Protein AF-A0A7W5TRI1-F1 (afdb_monomer_lite)

Secondary structure (DSSP, 8-state):
---SHHHHHHHHHHTGGGS-HHHHHHHHHHHSPPP----------------------------PPPHHHHHHHHHHTHHHHHHH-TTS-TTSHHHHHHHHHTGGGS-HHHHHHHHTTTS--------------------S----HHHHHHHHHHHHHHHHHHH-TTSPSSTTHHHHHHHHTTTTS-HHHHHHHHH--

Foldseek 3Di:
DDPDDVVVLVVCVVCLVVDDPVSNVVSVVVVVDDDDDDDDDDDDDDDDDDDDDDDDPPPPPPLDPPLVLQVQLCVQQVVVCVVQPVPDDRSDPSSLVSCVVCLVVTDPSNVVSSVVSVDDDPDDDDDDDDDDDDDDPPPPPPQDPVNLVVQLCVQCVVVCVVFPVVFDDDPCRSLVRCVVCLVPGDPSNNCCSPVPD

Structure (mmCIF, N/CA/C/O backbone):
data_AF-A0A7W5TRI1-F1
#
_entry.id   AF-A0A7W5TRI1-F1
#
loop_
_atom_site.group_PDB
_atom_site.id
_atom_site.type_symbol
_atom_site.label_atom_id
_atom_site.label_alt_id
_atom_site.label_comp_id
_atom_site.label_asym_id
_atom_site.label_entity_id
_atom_site.label_seq_id
_atom_site.pdbx_PDB_ins_code
_atom_site.Cartn_x
_atom_site.Cartn_y
_atom_site.Cartn_z
_atom_site.occupancy
_atom_site.B_iso_or_equiv
_atom_site.auth_seq_id
_atom_site.auth_comp_id
_atom_site.auth_asym_id
_atom_site.auth_atom_id
_atom_site.pdbx_PDB_model_num
ATOM 1 N N . MET A 1 1 ? -33.933 28.701 -22.283 1.00 46.69 1 MET A N 1
ATOM 2 C CA . MET A 1 1 ? -34.781 27.606 -21.768 1.00 46.69 1 MET A CA 1
ATOM 3 C C . MET A 1 1 ? -33.839 26.541 -21.229 1.00 46.69 1 MET A C 1
ATOM 5 O O . MET A 1 1 ? -33.187 25.907 -22.042 1.00 46.69 1 MET A O 1
ATOM 9 N N . GLN A 1 2 ? -33.653 26.439 -19.909 1.00 45.91 2 GLN A N 1
ATOM 10 C CA . GLN A 1 2 ? -32.720 25.486 -19.286 1.00 45.91 2 GLN A CA 1
ATOM 11 C C . GLN A 1 2 ? -33.530 24.278 -18.768 1.00 45.91 2 GLN A C 1
ATOM 13 O O . GLN A 1 2 ? -34.185 24.400 -17.730 1.00 45.91 2 GLN A O 1
ATOM 18 N N . PRO A 1 3 ? -33.561 23.139 -19.482 1.00 54.81 3 PRO A N 1
ATOM 19 C CA . PRO A 1 3 ? -34.345 21.975 -19.093 1.00 54.81 3 PRO A CA 1
ATOM 20 C C . PRO A 1 3 ? -33.479 21.071 -18.213 1.00 54.81 3 PRO A C 1
ATOM 22 O O . PRO A 1 3 ? -32.640 20.326 -18.705 1.00 54.81 3 PRO A O 1
ATOM 25 N N . GLY A 1 4 ? -33.635 21.165 -16.896 1.00 59.28 4 GLY A N 1
ATOM 26 C CA . GLY A 1 4 ? -32.918 20.247 -16.003 1.00 59.28 4 GLY A CA 1
ATOM 27 C C . GLY A 1 4 ? -33.360 20.289 -14.548 1.00 59.28 4 GLY A C 1
ATOM 28 O O . GLY A 1 4 ? -33.393 19.256 -13.893 1.00 59.28 4 GLY A O 1
ATOM 29 N N . GLY A 1 5 ? -33.767 21.457 -14.043 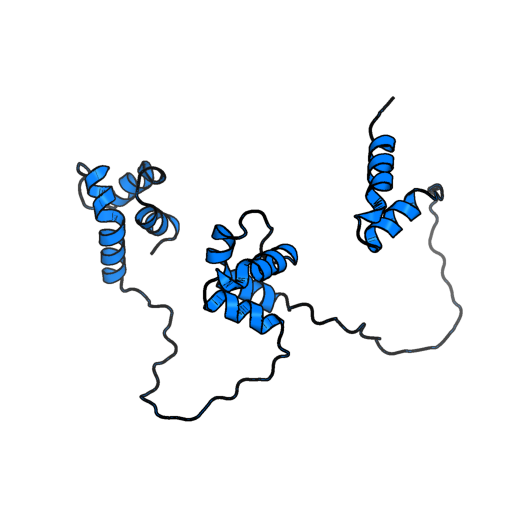1.00 70.06 5 GLY A N 1
ATOM 30 C CA . GLY A 1 5 ? -34.155 21.582 -12.633 1.00 70.06 5 GLY A CA 1
ATOM 31 C C . GLY A 1 5 ? -35.501 20.936 -12.291 1.00 70.06 5 GLY A C 1
ATOM 32 O O . GLY A 1 5 ? -35.636 20.318 -11.240 1.00 70.06 5 GLY A O 1
ATOM 33 N N . ILE A 1 6 ? -36.494 21.064 -13.177 1.00 73.12 6 ILE A N 1
ATOM 34 C CA . ILE A 1 6 ? -37.871 20.609 -12.912 1.00 73.12 6 ILE A CA 1
ATOM 35 C C . ILE A 1 6 ? -37.990 19.090 -13.115 1.00 73.12 6 ILE A C 1
ATOM 37 O O . ILE A 1 6 ? -38.566 18.410 -12.275 1.00 73.12 6 ILE A O 1
ATOM 41 N N . GLU A 1 7 ? -37.355 18.548 -14.159 1.00 77.38 7 GLU A N 1
ATOM 42 C CA . GLU A 1 7 ? -37.330 17.104 -14.452 1.00 77.38 7 GLU A CA 1
ATOM 43 C C . GLU A 1 7 ? -36.643 16.297 -13.342 1.00 77.38 7 GLU A C 1
ATOM 45 O O . GLU A 1 7 ? -37.132 15.245 -12.932 1.00 77.38 7 GLU A O 1
ATOM 50 N N . ALA A 1 8 ? -35.535 16.813 -12.795 1.00 76.06 8 ALA A N 1
ATOM 51 C CA . ALA A 1 8 ? -34.857 16.177 -11.670 1.00 76.06 8 ALA A CA 1
ATOM 52 C C . ALA A 1 8 ? -35.763 16.136 -10.430 1.00 76.06 8 ALA A C 1
ATOM 54 O O . ALA A 1 8 ? -35.874 15.096 -9.782 1.00 76.06 8 ALA A O 1
ATOM 55 N N . LEU A 1 9 ? -36.466 17.236 -10.137 1.00 79.75 9 LEU A N 1
ATOM 56 C CA . LEU A 1 9 ? -37.413 17.293 -9.025 1.00 79.75 9 LEU A CA 1
ATOM 57 C C . LEU A 1 9 ? -38.575 16.303 -9.222 1.00 79.75 9 LEU A C 1
ATOM 59 O O . LEU A 1 9 ? -38.934 15.591 -8.287 1.00 79.75 9 LEU A O 1
ATOM 63 N N . GLN A 1 10 ? -39.113 16.214 -10.442 1.00 80.00 10 GLN A N 1
ATOM 64 C CA . GLN A 1 10 ? -40.191 15.289 -10.798 1.00 80.00 10 GLN A CA 1
ATOM 65 C C . GLN A 1 10 ? -39.748 13.823 -10.662 1.00 80.00 10 GLN A C 1
ATOM 67 O O . GLN A 1 10 ? -40.515 12.980 -10.199 1.00 80.00 10 GLN A O 1
ATOM 72 N N . CYS A 1 11 ? -38.507 13.500 -11.033 1.00 83.25 11 CYS A N 1
ATOM 73 C CA . CYS A 1 11 ? -37.920 12.173 -10.842 1.00 83.25 11 CYS A CA 1
ATOM 74 C C . CYS A 1 11 ? -37.780 11.832 -9.346 1.00 83.25 11 CYS A C 1
ATOM 76 O O . CYS A 1 11 ? -38.232 10.783 -8.892 1.00 83.25 11 CYS A O 1
ATOM 78 N N . LEU A 1 12 ? -37.251 12.761 -8.544 1.00 83.69 12 LEU A N 1
ATOM 79 C CA . LEU A 1 12 ? -37.134 12.602 -7.089 1.00 83.69 12 LEU A CA 1
ATOM 80 C C . LEU A 1 12 ? -38.497 12.418 -6.398 1.00 83.69 12 LEU A C 1
ATOM 82 O O . LEU A 1 12 ? -38.601 11.622 -5.466 1.00 83.69 12 LEU A O 1
ATOM 86 N N . GLN A 1 13 ? -39.544 13.103 -6.867 1.00 82.81 13 GLN A N 1
ATOM 87 C CA . GLN A 1 13 ? -40.913 12.925 -6.371 1.00 82.81 13 GLN A CA 1
ATOM 88 C C . GLN A 1 13 ? -41.504 11.556 -6.745 1.00 82.81 13 GLN A C 1
ATOM 90 O O . GLN A 1 13 ? -42.153 10.932 -5.908 1.00 82.81 13 GLN A O 1
ATOM 95 N N . GLN A 1 14 ? -41.248 11.048 -7.955 1.00 85.44 14 GLN A N 1
ATOM 96 C CA . GLN A 1 14 ? -41.719 9.721 -8.387 1.00 85.44 14 GLN A CA 1
ATOM 97 C C . GLN A 1 14 ? -41.089 8.572 -7.585 1.00 85.44 14 GLN A C 1
ATOM 99 O O . GLN A 1 14 ? -41.709 7.527 -7.404 1.00 85.44 14 GLN A O 1
ATOM 104 N N . HIS A 1 15 ? -39.886 8.785 -7.048 1.00 86.94 15 HIS A N 1
ATOM 105 C CA . HIS A 1 15 ? -39.161 7.808 -6.234 1.00 86.94 15 HIS A CA 1
ATOM 106 C C . HIS A 1 15 ? -39.192 8.120 -4.728 1.00 86.94 15 HIS A C 1
ATOM 108 O O . HIS A 1 15 ? -38.451 7.514 -3.952 1.00 86.94 15 HIS A O 1
ATOM 114 N N . ALA A 1 16 ? -40.063 9.027 -4.274 1.00 77.44 16 ALA A N 1
ATOM 115 C CA . ALA A 1 16 ? -40.056 9.521 -2.897 1.00 77.44 16 ALA A CA 1
ATOM 116 C C . ALA A 1 16 ? -40.310 8.424 -1.841 1.00 77.44 16 ALA A C 1
ATOM 118 O O . ALA A 1 16 ? -39.782 8.503 -0.733 1.00 77.44 16 ALA A O 1
ATOM 119 N N . SER A 1 17 ? -41.039 7.363 -2.195 1.00 76.62 17 SER A N 1
ATOM 120 C CA . SER A 1 17 ? -41.289 6.186 -1.347 1.00 76.62 17 SER A CA 1
ATOM 121 C C . SER A 1 17 ? -40.058 5.300 -1.114 1.00 76.62 17 SER A C 1
ATOM 123 O O . SER A 1 17 ? -40.055 4.494 -0.188 1.00 76.62 17 SER A O 1
ATOM 125 N N . THR A 1 18 ? -39.004 5.459 -1.921 1.00 86.62 18 THR A N 1
ATOM 126 C CA . THR A 1 18 ? -37.707 4.779 -1.738 1.00 86.62 18 THR A CA 1
ATOM 127 C C . THR A 1 18 ? -36.687 5.625 -0.970 1.00 86.62 18 THR A C 1
ATOM 129 O O . THR A 1 18 ? -35.606 5.142 -0.635 1.00 86.62 18 THR A O 1
ATOM 132 N N . LEU A 1 19 ? -37.018 6.885 -0.664 1.00 85.12 19 LEU A N 1
ATOM 133 C CA . LEU A 1 19 ? -36.155 7.791 0.088 1.00 85.12 19 LEU A CA 1
ATOM 134 C C . LEU A 1 19 ? -36.366 7.639 1.598 1.00 85.12 19 LEU A C 1
ATOM 136 O O . LEU A 1 19 ? -37.426 7.242 2.077 1.00 85.12 19 LEU A O 1
ATOM 140 N N . SER A 1 20 ? -35.351 8.022 2.374 1.00 87.75 20 SER A N 1
ATOM 141 C CA . SER A 1 20 ? -35.489 8.116 3.828 1.00 87.75 20 SER A CA 1
ATOM 142 C C . SER A 1 20 ? -36.533 9.171 4.216 1.00 87.75 20 SER A C 1
ATOM 144 O O . SER A 1 20 ? -36.717 10.168 3.514 1.00 87.75 20 SER A O 1
ATOM 146 N N . ALA A 1 21 ? -37.174 9.006 5.377 1.00 82.06 21 ALA A N 1
ATOM 147 C CA . ALA A 1 21 ? -38.189 9.945 5.868 1.00 82.06 21 ALA A CA 1
ATOM 148 C C . ALA A 1 21 ? -37.677 11.400 5.946 1.00 82.06 21 ALA A C 1
ATOM 150 O O . ALA A 1 21 ? -38.416 12.343 5.659 1.00 82.06 21 ALA A O 1
ATOM 151 N N . ALA A 1 22 ? -36.393 11.585 6.270 1.00 82.44 22 ALA A N 1
ATOM 152 C CA . ALA A 1 22 ? -35.743 12.893 6.277 1.00 82.44 22 ALA A CA 1
ATOM 153 C C . ALA A 1 22 ? -35.617 13.494 4.863 1.00 82.44 22 ALA A C 1
ATOM 155 O O . ALA A 1 22 ? -35.926 14.669 4.668 1.00 82.44 22 ALA A O 1
ATOM 156 N N . CYS A 1 23 ? -35.233 12.690 3.864 1.00 80.94 23 CYS A N 1
ATOM 157 C CA . CYS A 1 23 ? -35.164 13.129 2.467 1.00 80.94 23 CYS A CA 1
ATOM 158 C C . CYS A 1 23 ? -36.551 13.418 1.884 1.00 80.94 23 CYS A C 1
ATOM 160 O O . CYS A 1 23 ? -36.737 14.454 1.250 1.00 80.94 23 CYS A O 1
ATOM 162 N N . HIS A 1 24 ? -37.544 12.569 2.155 1.00 83.81 24 HIS A N 1
ATOM 163 C CA . HIS A 1 24 ? -38.923 12.804 1.727 1.00 83.81 24 HIS A CA 1
ATOM 164 C C . HIS A 1 24 ? -39.465 14.135 2.273 1.00 83.81 24 HIS A C 1
ATOM 166 O O . HIS A 1 24 ? -40.083 14.920 1.548 1.00 83.81 24 HIS A O 1
ATOM 172 N N . LYS A 1 25 ? -39.200 14.428 3.554 1.00 84.38 25 LYS A N 1
ATOM 173 C CA . LYS A 1 25 ? -39.626 15.673 4.207 1.00 84.38 25 LYS A CA 1
ATOM 174 C C . LYS A 1 25 ? -38.936 16.903 3.612 1.00 84.38 25 LYS A C 1
ATOM 176 O O . LYS A 1 25 ? -39.599 17.915 3.399 1.00 84.38 25 LYS A O 1
ATOM 181 N N . ALA A 1 26 ? -37.648 16.800 3.279 1.00 81.44 26 ALA A N 1
ATOM 182 C CA . ALA A 1 26 ? -36.921 17.860 2.588 1.00 81.44 26 ALA A CA 1
ATOM 183 C C . ALA A 1 26 ? -37.493 18.124 1.183 1.00 81.44 26 ALA A C 1
ATOM 185 O O . ALA A 1 26 ? -37.804 19.270 0.881 1.00 81.44 26 ALA A O 1
ATOM 186 N N . VAL A 1 27 ? -37.726 17.084 0.366 1.00 82.00 27 VAL A N 1
ATOM 187 C CA . VAL A 1 27 ? -38.298 17.196 -0.998 1.00 82.00 27 VAL A CA 1
ATOM 188 C C . VAL A 1 27 ? -39.730 17.756 -0.993 1.00 82.00 27 VAL A C 1
ATOM 190 O O . VAL A 1 27 ? -40.107 18.556 -1.857 1.00 82.00 27 VAL A O 1
ATOM 193 N N . SER A 1 28 ? -40.520 17.404 0.021 1.00 78.69 28 SER A N 1
ATOM 194 C CA . SER A 1 28 ? -41.872 17.947 0.200 1.00 78.69 28 SER A CA 1
ATOM 195 C C . SER A 1 28 ? -41.846 19.441 0.553 1.00 78.69 28 SER A C 1
ATOM 197 O O . SER A 1 28 ? -42.627 20.213 -0.001 1.00 78.69 28 SER A O 1
ATOM 199 N N . ALA A 1 29 ? -40.901 19.876 1.396 1.00 77.12 29 ALA A N 1
ATOM 200 C CA . ALA A 1 29 ? -40.768 21.274 1.813 1.00 77.12 29 ALA A CA 1
ATOM 201 C C . ALA A 1 29 ? -40.350 22.222 0.671 1.00 77.12 29 ALA A C 1
ATOM 203 O O . ALA A 1 29 ? -40.768 23.377 0.647 1.00 77.12 29 ALA A O 1
ATOM 204 N N . ILE A 1 30 ? -39.567 21.740 -0.303 1.00 73.12 30 ILE A N 1
ATOM 205 C CA . ILE A 1 30 ? -39.197 22.515 -1.508 1.00 73.12 30 ILE A CA 1
ATOM 206 C C . ILE A 1 30 ? -40.356 22.648 -2.507 1.00 73.12 30 ILE A C 1
ATOM 208 O O . ILE A 1 30 ? -40.388 23.605 -3.280 1.00 73.12 30 ILE A O 1
ATOM 212 N N . SER A 1 31 ? -41.308 21.709 -2.489 1.00 69.06 31 SER A N 1
ATOM 213 C CA . SER A 1 31 ? -42.493 21.731 -3.361 1.00 69.06 31 SER A CA 1
ATOM 214 C C . SER A 1 31 ? -43.541 22.735 -2.859 1.00 69.06 31 SER A C 1
ATOM 216 O O . SER A 1 31 ? -44.191 23.415 -3.652 1.00 69.06 31 SER A O 1
ATOM 218 N N . THR A 1 32 ? -43.650 22.909 -1.539 1.00 60.41 32 THR A N 1
ATOM 219 C CA . THR A 1 32 ? -44.460 23.954 -0.895 1.00 60.41 32 THR A CA 1
ATOM 220 C C . THR A 1 32 ? -43.642 25.232 -0.734 1.00 60.41 32 THR A C 1
ATOM 222 O O . THR A 1 32 ? -43.179 25.560 0.350 1.00 60.41 32 THR A O 1
ATOM 225 N N . LYS A 1 33 ? -43.402 25.945 -1.829 1.00 50.44 33 LYS A N 1
ATOM 226 C CA . LYS A 1 33 ? -42.580 27.160 -1.866 1.00 50.44 33 LYS A CA 1
ATOM 227 C C . LYS A 1 33 ? -43.074 28.275 -0.919 1.00 50.44 33 LYS A C 1
ATOM 229 O O . LYS A 1 33 ? -44.119 28.853 -1.212 1.00 50.44 33 LYS A O 1
ATOM 234 N N . PRO A 1 34 ? -42.278 28.756 0.059 1.00 49.44 34 PRO A N 1
ATOM 235 C CA . PRO A 1 34 ? -42.205 30.177 0.332 1.00 49.44 34 PRO A CA 1
ATOM 236 C C . PRO A 1 34 ? -41.107 30.770 -0.559 1.00 49.44 34 PRO A C 1
ATOM 238 O O . PRO A 1 34 ? -39.955 30.338 -0.591 1.00 49.44 34 PRO A O 1
ATOM 241 N N . LYS A 1 35 ? -41.500 31.752 -1.358 1.00 34.53 35 LYS A N 1
ATOM 242 C CA . LYS A 1 35 ? -40.616 32.613 -2.138 1.00 34.53 35 LYS A CA 1
ATOM 243 C C . LYS A 1 35 ? -39.580 33.248 -1.194 1.00 34.53 35 LYS A C 1
ATOM 245 O O . LYS A 1 35 ? -39.968 33.990 -0.299 1.00 34.53 35 LYS A O 1
ATOM 250 N N . SER A 1 36 ? -38.284 32.993 -1.400 1.00 41.47 36 SER A N 1
ATOM 251 C CA . SER A 1 36 ? -37.227 33.836 -0.827 1.00 41.47 36 SER A CA 1
ATOM 252 C C . SER A 1 36 ? -37.431 35.268 -1.313 1.00 41.47 36 SER A C 1
ATOM 254 O O . SER A 1 36 ? -37.197 35.563 -2.485 1.00 41.47 36 SER A O 1
ATOM 256 N N . THR A 1 37 ? -37.864 36.145 -0.415 1.00 34.94 37 THR A N 1
ATOM 257 C CA . THR A 1 37 ? -37.630 37.580 -0.544 1.00 34.94 37 THR A CA 1
ATOM 258 C C . THR A 1 37 ? -36.336 37.881 0.196 1.00 34.94 37 THR A C 1
ATOM 260 O O . THR A 1 37 ? -36.213 37.625 1.390 1.00 34.94 37 THR A O 1
ATOM 263 N N . SER A 1 38 ? -35.361 38.377 -0.559 1.00 47.97 38 SER A N 1
ATOM 264 C CA . SER A 1 38 ? -34.201 39.096 -0.049 1.00 47.97 38 SER A CA 1
ATOM 265 C C . SER A 1 38 ? -34.688 40.397 0.592 1.00 47.97 38 SER A C 1
ATOM 267 O O . SER A 1 38 ? -35.340 41.193 -0.082 1.00 47.97 38 SER A O 1
ATOM 269 N N . ALA A 1 39 ? -34.410 40.577 1.882 1.00 33.38 39 ALA A N 1
ATOM 270 C CA . ALA A 1 39 ? -34.413 41.870 2.558 1.00 33.38 39 ALA A CA 1
ATOM 271 C C . ALA A 1 39 ? -33.561 41.768 3.835 1.00 33.38 39 ALA A C 1
ATOM 273 O O . ALA A 1 39 ? -33.923 41.079 4.785 1.00 33.38 39 ALA A O 1
ATOM 274 N N . GLU A 1 40 ? -32.415 42.444 3.828 1.00 44.12 40 GLU A N 1
ATOM 275 C CA . GLU A 1 40 ? -31.751 42.963 5.030 1.00 44.12 40 GLU A CA 1
ATOM 276 C C . GLU A 1 40 ? -32.694 43.982 5.713 1.00 44.12 40 GLU A C 1
ATOM 278 O O . GLU A 1 40 ? -33.407 44.695 4.998 1.00 44.12 40 GLU A O 1
ATOM 283 N N . PRO A 1 41 ? -32.794 44.016 7.062 1.00 44.12 41 PRO A N 1
ATOM 284 C CA . PRO A 1 41 ? -32.025 45.011 7.820 1.00 44.12 41 PRO A CA 1
ATOM 285 C C . PRO A 1 41 ? -31.538 44.578 9.222 1.00 44.12 41 PRO A C 1
ATOM 287 O O . PRO A 1 41 ? -32.176 43.815 9.938 1.00 44.12 41 PRO A O 1
ATOM 290 N N . ALA A 1 42 ? -30.382 45.145 9.576 1.00 31.78 42 ALA A N 1
ATOM 291 C CA . ALA A 1 42 ? -30.023 45.836 10.819 1.00 31.78 42 ALA A CA 1
ATOM 292 C C . ALA A 1 42 ? -30.491 45.323 12.201 1.00 31.78 42 ALA A C 1
ATOM 294 O O . ALA A 1 42 ? -31.657 45.089 12.497 1.00 31.78 42 ALA A O 1
ATOM 295 N N . GLN A 1 43 ? -29.503 45.334 13.096 1.00 49.88 43 GLN A N 1
ATOM 296 C CA . GLN A 1 43 ? -29.573 45.212 14.548 1.00 49.88 43 GLN A CA 1
ATOM 297 C C . GLN A 1 43 ? -30.686 46.062 15.181 1.00 49.88 43 GLN A C 1
ATOM 299 O O . GLN A 1 43 ? -30.757 47.274 14.973 1.00 49.88 43 GLN A O 1
ATOM 304 N N . THR A 1 44 ? -31.469 45.454 16.072 1.00 29.27 44 THR A N 1
ATOM 305 C CA . THR A 1 44 ? -32.051 46.139 17.236 1.00 29.27 44 THR A CA 1
ATOM 306 C C . THR A 1 44 ? -32.357 45.104 18.324 1.00 29.27 44 THR A C 1
ATOM 308 O O . THR A 1 44 ? -33.209 44.238 18.162 1.00 29.27 44 THR A O 1
ATOM 311 N N . ALA A 1 45 ? -31.630 45.176 19.437 1.00 39.12 45 ALA A N 1
ATOM 312 C CA . ALA A 1 45 ? -32.122 44.755 20.753 1.00 39.12 45 ALA A CA 1
ATOM 313 C C . ALA A 1 45 ? -32.931 45.946 21.337 1.00 39.12 45 ALA A C 1
ATOM 315 O O . ALA A 1 45 ? -32.636 47.068 20.914 1.00 39.12 45 ALA A O 1
ATOM 316 N N . PRO A 1 46 ? -33.880 45.795 22.296 1.00 51.44 46 PRO A N 1
ATOM 317 C CA . PRO A 1 46 ? -33.742 44.899 23.449 1.00 51.44 46 PRO A CA 1
ATOM 318 C C . PRO A 1 46 ? -35.016 44.221 24.019 1.00 51.44 46 PRO A C 1
ATOM 320 O O . PRO A 1 46 ? -36.148 44.606 23.764 1.00 51.44 46 PRO A O 1
ATOM 323 N N . ALA A 1 47 ? -34.731 43.228 24.872 1.00 39.38 47 ALA A N 1
ATOM 324 C CA . ALA A 1 47 ? -35.413 42.807 26.104 1.00 39.38 47 ALA A CA 1
ATOM 325 C C . ALA A 1 47 ? -36.923 42.482 26.111 1.00 39.38 47 ALA A C 1
ATOM 327 O O . ALA A 1 47 ? -37.778 43.352 26.012 1.00 39.38 47 ALA A O 1
ATOM 328 N N . THR A 1 48 ? -37.238 41.241 26.501 1.00 35.44 48 THR A N 1
ATOM 329 C CA . THR A 1 48 ? -38.107 40.972 27.665 1.00 35.44 48 THR A CA 1
ATOM 330 C C . THR A 1 48 ? -37.856 39.562 28.215 1.00 35.44 48 THR A C 1
ATOM 332 O O . THR A 1 48 ? -38.037 38.552 27.548 1.00 35.44 48 THR A O 1
ATOM 335 N N . THR A 1 49 ? -37.333 39.564 29.438 1.00 38.09 49 THR A N 1
ATOM 336 C CA . THR A 1 49 ? -37.574 38.682 30.587 1.00 38.09 49 THR A CA 1
ATOM 337 C C . THR A 1 49 ? -38.320 37.359 30.368 1.00 38.09 49 THR A C 1
ATOM 339 O O . THR A 1 49 ? -39.483 37.340 29.980 1.00 38.09 49 THR A O 1
ATOM 342 N N . GLY A 1 50 ? -37.699 36.260 30.803 1.00 35.78 50 GLY A N 1
ATOM 343 C CA . GLY A 1 50 ? -38.376 34.978 30.994 1.00 35.78 50 GLY A CA 1
ATOM 344 C C . GLY A 1 50 ? -37.418 33.883 31.442 1.00 35.78 50 GLY A C 1
ATOM 345 O O . GLY A 1 50 ? -36.849 33.176 30.619 1.00 35.78 50 GLY A O 1
ATOM 346 N N . ALA A 1 51 ? -37.215 33.775 32.753 1.00 42.41 51 ALA A N 1
ATOM 347 C CA . ALA A 1 51 ? -36.473 32.693 33.376 1.00 42.41 51 ALA A CA 1
ATOM 348 C C . ALA A 1 51 ? -37.113 31.331 33.066 1.00 42.41 51 ALA A C 1
ATOM 350 O O . ALA A 1 51 ? -38.269 31.100 33.408 1.00 42.41 51 ALA A O 1
ATOM 351 N N . ALA A 1 52 ? -36.328 30.423 32.494 1.00 40.44 52 ALA A N 1
ATOM 352 C CA . ALA A 1 52 ? -36.413 28.992 32.754 1.00 40.44 52 ALA A CA 1
ATOM 353 C C . ALA A 1 52 ? -35.109 28.345 32.284 1.00 40.44 52 ALA A C 1
ATOM 355 O O . ALA A 1 52 ? -34.900 28.101 31.098 1.00 40.44 52 ALA A O 1
ATOM 356 N N . THR A 1 53 ? -34.227 28.067 33.238 1.00 47.38 53 THR A N 1
ATOM 357 C CA . THR A 1 53 ? -33.250 26.990 33.101 1.00 47.38 53 THR A CA 1
ATOM 358 C C . THR A 1 53 ? -34.026 25.677 32.983 1.00 47.38 53 THR A C 1
ATOM 360 O O . THR A 1 53 ? -34.821 25.353 33.865 1.00 47.38 53 THR A O 1
ATOM 363 N N . PRO A 1 54 ? -33.784 24.913 31.915 1.00 44.53 54 PRO A N 1
ATOM 364 C CA . PRO A 1 54 ? -33.228 23.575 32.070 1.00 44.53 54 PRO A CA 1
ATOM 365 C C . PRO A 1 54 ? -31.822 23.608 31.455 1.00 44.53 54 PRO A C 1
ATOM 367 O O . PRO A 1 54 ? -31.624 24.070 30.337 1.00 44.53 54 PRO A O 1
ATOM 370 N N . ALA A 1 55 ? -30.771 23.343 32.233 1.00 39.16 55 ALA A N 1
ATOM 371 C CA . ALA A 1 55 ? -30.124 22.031 32.276 1.00 39.16 55 ALA A CA 1
ATOM 372 C C . ALA A 1 55 ? -29.965 21.434 30.862 1.00 39.16 55 ALA A C 1
ATOM 374 O O . ALA A 1 55 ? -30.979 21.220 30.197 1.00 39.16 55 ALA A O 1
ATOM 375 N N . PRO A 1 56 ? -28.734 21.157 30.385 1.00 40.91 56 PRO A N 1
ATOM 376 C CA . PRO A 1 56 ? -28.545 20.569 29.069 1.00 40.91 56 PRO A CA 1
ATOM 377 C C . PRO A 1 56 ? -29.319 19.253 29.025 1.00 40.91 56 PRO A C 1
ATOM 379 O O . PRO A 1 56 ? -28.948 18.274 29.670 1.00 40.91 56 PRO A O 1
ATOM 382 N N . ALA A 1 57 ? -30.415 19.238 28.271 1.00 34.66 57 ALA A N 1
ATOM 383 C CA . ALA A 1 57 ? -30.966 18.006 27.764 1.00 34.66 57 ALA A CA 1
ATOM 384 C C . ALA A 1 57 ? -29.924 17.495 26.772 1.00 34.66 57 ALA A C 1
ATOM 386 O O . ALA A 1 57 ? -29.926 17.848 25.592 1.00 34.66 57 ALA A O 1
ATOM 387 N N . SER A 1 58 ? -28.981 16.715 27.297 1.00 38.75 58 SER A N 1
ATOM 388 C CA . SER A 1 58 ? -28.279 15.701 26.540 1.00 38.75 58 SER A CA 1
ATOM 389 C C . SER A 1 58 ? -29.359 14.951 25.780 1.00 38.75 58 SER A C 1
ATOM 391 O O . SER A 1 58 ? -30.114 14.168 26.355 1.00 38.75 58 SER A O 1
ATOM 393 N N . THR A 1 59 ? -29.490 15.251 24.492 1.00 29.72 59 THR A N 1
ATOM 394 C CA . THR A 1 59 ? -30.093 14.292 23.590 1.00 29.72 59 THR A CA 1
ATOM 395 C C . THR A 1 59 ? -29.212 13.066 23.715 1.00 29.72 59 THR A C 1
ATOM 397 O O . THR A 1 59 ? -28.027 13.087 23.382 1.00 29.72 59 THR A O 1
ATOM 400 N N . GLU A 1 60 ? -29.796 12.059 24.355 1.00 36.78 60 GLU A N 1
ATOM 401 C CA . GLU A 1 60 ? -29.364 10.678 24.390 1.00 36.78 60 GLU A CA 1
ATOM 402 C C . GLU A 1 60 ? -28.696 10.351 23.056 1.00 36.78 60 GLU A C 1
ATOM 404 O O . GLU A 1 60 ? -29.343 10.195 22.017 1.00 36.78 60 GLU A O 1
ATOM 409 N N . THR A 1 61 ? -27.364 10.354 23.074 1.00 34.75 61 THR A N 1
ATOM 410 C CA . THR A 1 61 ? -26.562 9.909 21.949 1.00 34.75 61 THR A CA 1
ATOM 411 C C . THR A 1 61 ? -26.826 8.419 21.860 1.00 34.75 61 THR A C 1
ATOM 413 O O . THR A 1 61 ? -26.213 7.628 22.574 1.00 34.75 61 THR A O 1
ATOM 416 N N . ALA A 1 62 ? -27.782 8.045 21.004 1.00 43.12 62 ALA A N 1
ATOM 417 C CA . ALA A 1 62 ? -27.882 6.698 20.470 1.00 43.12 62 ALA A CA 1
ATOM 418 C C . ALA A 1 62 ? -26.457 6.256 20.153 1.00 43.12 62 ALA A C 1
ATOM 420 O O . ALA A 1 62 ? -25.763 7.005 19.464 1.00 43.12 62 ALA A O 1
ATOM 421 N N . ALA A 1 63 ? -26.039 5.127 20.733 1.00 46.69 63 ALA A N 1
ATOM 422 C CA . ALA A 1 63 ? -24.680 4.596 20.788 1.00 46.69 63 ALA A CA 1
ATOM 423 C C . ALA A 1 63 ? -24.007 4.521 19.404 1.00 46.69 63 ALA A C 1
ATOM 425 O O . ALA A 1 63 ? -23.847 3.464 18.798 1.00 46.69 63 ALA A O 1
ATOM 426 N N . GLN A 1 64 ? -23.637 5.684 18.881 1.00 49.41 64 GLN A N 1
ATOM 427 C CA . GLN A 1 64 ? -22.866 5.853 17.678 1.00 49.41 64 GLN A CA 1
ATOM 428 C C . GLN A 1 64 ? -21.451 5.466 18.076 1.00 49.41 64 GLN A C 1
ATOM 430 O O . GLN A 1 64 ? -20.909 6.066 19.008 1.00 49.41 64 GLN A O 1
ATOM 435 N N . PRO A 1 65 ? -20.850 4.471 17.407 1.00 65.69 65 PRO A N 1
ATOM 436 C CA . PRO A 1 65 ? -19.503 4.047 17.736 1.00 65.69 65 PRO A CA 1
ATOM 437 C C . PRO A 1 65 ? -18.583 5.261 17.692 1.00 65.69 65 PRO A C 1
ATOM 439 O O . PRO A 1 65 ? -18.601 6.013 16.719 1.00 65.69 65 PRO A O 1
ATOM 442 N N . THR A 1 66 ? -17.809 5.493 18.747 1.00 76.62 66 THR A N 1
ATOM 443 C CA . THR A 1 66 ? -16.953 6.680 18.833 1.00 76.62 66 THR A CA 1
ATOM 444 C C . THR A 1 66 ? -15.989 6.705 17.644 1.00 76.62 66 THR A C 1
ATOM 446 O O . THR A 1 66 ? -15.633 5.663 17.090 1.00 76.62 66 THR A O 1
ATOM 449 N N . GLU A 1 67 ? -15.520 7.880 17.230 1.00 75.94 67 GLU A N 1
ATOM 450 C CA . GLU A 1 67 ? -14.605 8.000 16.086 1.00 75.94 67 GLU A CA 1
ATOM 451 C C . GLU A 1 67 ? -13.330 7.155 16.246 1.00 75.94 67 GLU A C 1
ATOM 453 O O . GLU A 1 67 ? -12.852 6.539 15.293 1.00 75.94 67 GLU A O 1
ATOM 458 N N . ALA A 1 68 ? -12.841 7.024 17.481 1.00 78.94 68 ALA A N 1
ATOM 459 C CA . ALA A 1 68 ? -11.765 6.104 17.838 1.00 78.94 68 ALA A CA 1
ATOM 460 C C . ALA A 1 68 ? -12.122 4.631 17.554 1.00 78.94 68 ALA A C 1
ATOM 462 O O . ALA A 1 68 ? -11.310 3.892 17.003 1.00 78.94 68 ALA A O 1
ATOM 463 N N . GLN A 1 69 ? -13.351 4.214 17.859 1.00 80.25 69 GLN A N 1
ATOM 464 C CA . GLN A 1 69 ? -13.859 2.862 17.613 1.00 80.25 69 GLN A CA 1
ATOM 465 C C . GLN A 1 69 ? -14.011 2.583 16.116 1.00 80.25 69 GLN A C 1
ATOM 467 O O . GLN A 1 69 ? -13.561 1.547 15.633 1.00 80.25 69 GLN A O 1
ATOM 472 N N . ARG A 1 70 ? -14.551 3.540 15.352 1.00 81.06 70 ARG A N 1
ATOM 473 C CA . ARG A 1 70 ? -14.626 3.446 13.884 1.00 81.06 70 ARG A CA 1
ATOM 474 C C . ARG A 1 70 ? -13.240 3.321 13.247 1.00 81.06 70 ARG A C 1
ATOM 476 O O . ARG A 1 70 ? -13.058 2.506 12.344 1.00 81.06 70 ARG A O 1
ATOM 483 N N . ASN A 1 71 ? -12.255 4.076 13.735 1.00 83.56 71 ASN A N 1
ATOM 484 C CA . ASN A 1 71 ? -10.871 3.974 13.268 1.00 83.56 71 ASN A CA 1
ATOM 485 C C . ASN A 1 71 ? -10.213 2.643 13.657 1.00 83.56 71 ASN A C 1
ATOM 487 O O . ASN A 1 71 ? -9.519 2.049 12.830 1.00 83.56 71 ASN A O 1
ATOM 491 N N . ALA A 1 72 ? -10.473 2.138 14.866 1.00 83.81 72 ALA A N 1
ATOM 492 C CA . ALA A 1 72 ? -9.992 0.830 15.304 1.00 83.81 72 ALA A CA 1
ATOM 493 C C . ALA A 1 72 ? -10.535 -0.298 14.410 1.00 83.81 72 ALA A C 1
ATOM 495 O O . ALA A 1 72 ? -9.760 -1.114 13.909 1.00 83.81 72 ALA A O 1
ATOM 496 N N . VAL A 1 73 ? -11.841 -0.286 14.116 1.00 86.69 73 VAL A N 1
ATOM 497 C CA . VAL A 1 73 ? -12.466 -1.245 13.189 1.00 86.69 73 VAL A CA 1
ATOM 498 C C . VAL A 1 73 ? -11.899 -1.097 11.782 1.00 86.69 73 VAL A C 1
ATOM 500 O O . VAL A 1 73 ? -11.539 -2.092 11.166 1.00 86.69 73 VAL A O 1
ATOM 503 N N . LYS A 1 74 ? -11.734 0.129 11.274 1.00 84.81 74 LYS A N 1
ATOM 504 C CA . LYS A 1 74 ? -11.145 0.374 9.948 1.00 84.81 74 LYS A CA 1
ATOM 505 C C . LYS A 1 74 ? -9.727 -0.190 9.825 1.00 84.81 74 LYS A C 1
ATOM 507 O O . LYS A 1 74 ? -9.389 -0.731 8.777 1.00 84.81 74 LYS A O 1
ATOM 512 N N . SER A 1 75 ? -8.913 -0.071 10.873 1.00 87.69 75 SER A N 1
ATOM 513 C CA . SER A 1 75 ? -7.554 -0.619 10.894 1.00 87.69 75 SER A CA 1
ATOM 514 C C . SER A 1 75 ? -7.565 -2.151 10.893 1.00 87.69 75 SER A C 1
ATOM 516 O O . SER A 1 75 ? -6.913 -2.768 10.050 1.00 87.69 75 SER A O 1
ATOM 518 N N . ALA A 1 76 ? -8.378 -2.761 11.764 1.00 89.69 76 ALA A N 1
ATOM 519 C CA . ALA A 1 76 ? -8.507 -4.216 11.869 1.00 89.69 76 ALA A CA 1
ATOM 520 C C . ALA A 1 76 ? -9.116 -4.859 10.610 1.00 89.69 76 ALA A C 1
ATOM 522 O O . ALA A 1 76 ? -8.722 -5.951 10.217 1.00 89.69 76 ALA A O 1
ATOM 523 N N . CYS A 1 77 ? -10.047 -4.163 9.956 1.00 92.00 77 CYS A N 1
ATOM 524 C CA . CYS A 1 77 ? -10.800 -4.656 8.806 1.00 92.00 77 CYS A CA 1
ATOM 525 C C . CYS A 1 77 ? -10.228 -4.244 7.449 1.00 92.00 77 CYS A C 1
ATOM 527 O O . CYS A 1 77 ? -10.846 -4.532 6.429 1.00 92.00 77 CYS A O 1
ATOM 529 N N . ARG A 1 78 ? -9.084 -3.548 7.388 1.00 90.00 78 ARG A N 1
ATOM 530 C CA . ARG A 1 78 ? -8.600 -2.925 6.142 1.00 90.00 78 ARG A CA 1
ATOM 531 C C . ARG A 1 78 ? -8.450 -3.920 4.987 1.00 90.00 78 ARG A C 1
ATOM 533 O O . ARG A 1 78 ? -8.867 -3.619 3.873 1.00 90.00 78 ARG A O 1
ATOM 540 N N . SER A 1 79 ? -7.870 -5.088 5.251 1.00 89.56 79 SER A N 1
ATOM 541 C CA . SER A 1 79 ? -7.627 -6.114 4.229 1.00 89.56 79 SER A CA 1
ATOM 542 C C . SER A 1 79 ? -8.927 -6.755 3.741 1.00 89.56 79 SER A C 1
ATOM 544 O O . SER A 1 79 ? -9.139 -6.864 2.536 1.00 89.56 79 SER A O 1
ATOM 546 N N . ASP A 1 80 ? -9.824 -7.109 4.665 1.00 91.94 80 ASP A N 1
ATOM 547 C CA . ASP A 1 80 ? -11.137 -7.677 4.341 1.00 91.94 80 ASP A CA 1
ATOM 548 C C . ASP A 1 80 ? -12.025 -6.672 3.609 1.00 91.94 80 ASP A C 1
ATOM 550 O O . ASP A 1 80 ? -12.762 -7.021 2.694 1.00 91.94 80 ASP A O 1
ATOM 554 N N . PHE A 1 81 ? -11.915 -5.396 3.969 1.00 90.81 81 PHE A N 1
ATOM 555 C CA . PHE A 1 81 ? -12.651 -4.323 3.327 1.00 90.81 81 PHE A CA 1
ATOM 556 C C . PHE A 1 81 ? -12.248 -4.148 1.862 1.00 90.81 81 PHE A C 1
ATOM 558 O O . PHE A 1 81 ? -13.114 -3.958 1.017 1.00 90.81 81 PHE A O 1
ATOM 565 N N . MET A 1 82 ? -10.957 -4.243 1.526 1.00 88.81 82 MET A N 1
ATOM 566 C CA . MET A 1 82 ? -10.533 -4.143 0.124 1.00 88.81 82 MET A CA 1
ATOM 567 C C . MET A 1 82 ? -10.993 -5.337 -0.719 1.00 88.81 82 MET A C 1
ATOM 569 O O . MET A 1 82 ? -11.216 -5.176 -1.915 1.00 88.81 82 MET A O 1
ATOM 573 N N . ALA A 1 83 ? -11.149 -6.513 -0.110 1.00 90.50 83 ALA A N 1
ATOM 574 C CA . ALA A 1 83 ? -11.542 -7.728 -0.815 1.00 90.50 83 ALA A CA 1
ATOM 575 C C . ALA A 1 83 ? -13.073 -7.922 -0.892 1.00 90.50 83 ALA A C 1
ATOM 577 O O . ALA A 1 83 ? -13.568 -8.400 -1.911 1.00 90.50 83 ALA A O 1
ATOM 578 N N . GLN A 1 84 ? -13.831 -7.491 0.125 1.00 91.06 84 GLN A N 1
ATOM 579 C CA . GLN A 1 84 ? -15.289 -7.663 0.196 1.00 91.06 84 GLN A CA 1
ATOM 580 C C . GLN A 1 84 ? -16.087 -6.361 -0.013 1.00 91.06 84 GLN A C 1
ATOM 582 O O . GLN A 1 84 ? -17.255 -6.427 -0.378 1.00 91.06 84 GLN A O 1
ATOM 587 N N . CYS A 1 85 ? -15.491 -5.183 0.204 1.00 91.69 85 CYS A N 1
ATOM 588 C CA . CYS A 1 85 ? -16.197 -3.897 0.326 1.00 91.69 85 CYS A CA 1
ATOM 589 C C . CYS A 1 85 ? -15.525 -2.728 -0.432 1.00 91.69 85 CYS A C 1
ATOM 591 O O . CYS A 1 85 ? -15.674 -1.567 -0.053 1.00 91.69 85 CYS A O 1
ATOM 593 N N . SER A 1 86 ? -14.801 -2.992 -1.524 1.00 87.12 86 SER A N 1
ATOM 594 C CA . SER A 1 86 ? -14.013 -1.983 -2.263 1.00 87.12 86 SER A CA 1
ATOM 595 C C . SER A 1 86 ? -14.817 -0.823 -2.878 1.00 87.12 86 SER A C 1
ATOM 597 O O . SER A 1 86 ? -14.227 0.191 -3.243 1.00 87.12 86 SER A O 1
ATOM 599 N N . GLY A 1 87 ? -16.146 -0.943 -2.971 1.00 84.56 87 GLY A N 1
ATOM 600 C CA . GLY A 1 87 ? -17.047 0.083 -3.513 1.00 84.56 87 GLY A CA 1
ATOM 601 C C . GLY A 1 87 ? -17.642 1.060 -2.490 1.00 84.56 87 GLY A C 1
ATOM 602 O O . GLY A 1 87 ? -18.419 1.929 -2.876 1.00 84.56 87 GLY A O 1
ATOM 603 N N . VAL A 1 88 ? -17.324 0.931 -1.197 1.00 88.00 88 VAL A N 1
ATOM 604 C CA . VAL A 1 88 ? -17.876 1.791 -0.134 1.00 88.00 88 VAL A CA 1
ATOM 605 C C . VAL A 1 88 ? -16.794 2.638 0.542 1.00 88.00 88 VAL A C 1
ATOM 607 O O . VAL A 1 88 ? -15.615 2.292 0.558 1.00 88.00 88 VAL A O 1
ATOM 610 N N . THR A 1 89 ? -17.173 3.789 1.105 1.00 82.94 89 THR A N 1
ATOM 611 C CA . THR A 1 89 ? -16.231 4.688 1.794 1.00 82.94 89 THR A CA 1
ATOM 612 C C . THR A 1 89 ? -15.879 4.150 3.188 1.00 82.94 89 THR A C 1
ATOM 614 O O . THR A 1 89 ? -16.778 3.987 4.020 1.00 82.94 89 THR A O 1
ATOM 617 N N . PRO A 1 90 ? -14.592 3.908 3.501 1.00 79.44 90 PRO A N 1
ATOM 618 C CA . PRO A 1 90 ? -14.188 3.296 4.762 1.00 79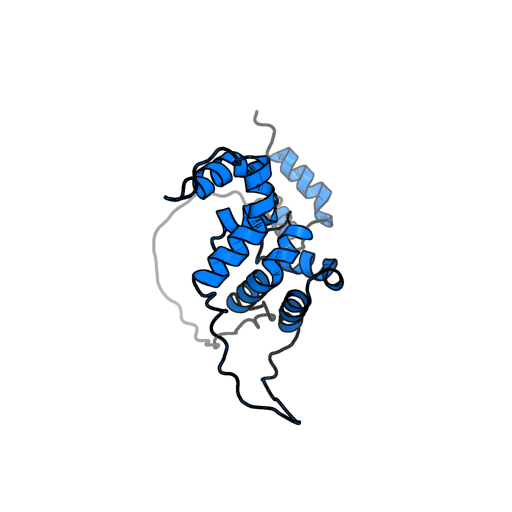.44 90 PRO A CA 1
ATOM 619 C C . PRO A 1 90 ? -14.366 4.241 5.955 1.00 79.44 90 PRO A C 1
ATOM 621 O O . PRO A 1 90 ? -13.891 5.377 5.938 1.00 79.44 90 PRO A O 1
ATOM 624 N N . GLY A 1 91 ? -14.962 3.727 7.033 1.00 75.19 91 GLY A N 1
ATOM 625 C CA . GLY A 1 91 ? -15.197 4.462 8.284 1.00 75.19 91 GLY A CA 1
ATOM 626 C C . GLY A 1 91 ? -16.582 5.108 8.397 1.00 75.19 91 GLY A C 1
ATOM 627 O O . GLY A 1 91 ? -16.933 5.583 9.472 1.00 75.19 91 GLY A O 1
ATOM 628 N N . GLY A 1 92 ? -17.385 5.092 7.329 1.00 80.56 92 GLY A N 1
ATOM 629 C CA . GLY A 1 92 ? -18.790 5.502 7.369 1.00 80.56 92 GLY A CA 1
ATOM 630 C C . GLY A 1 92 ? -19.747 4.356 7.717 1.00 80.56 92 GLY A C 1
ATOM 631 O O . GLY A 1 92 ? -19.362 3.187 7.770 1.00 80.56 92 GLY A O 1
ATOM 632 N N . ALA A 1 93 ? -21.032 4.681 7.877 1.00 80.88 93 ALA A N 1
ATOM 633 C CA . ALA A 1 93 ? -22.087 3.689 8.106 1.00 80.88 93 ALA A CA 1
ATOM 634 C C . ALA A 1 93 ? -22.191 2.653 6.965 1.00 80.88 93 ALA A C 1
ATOM 636 O O . ALA A 1 93 ? -22.417 1.473 7.223 1.00 80.88 93 ALA A O 1
ATOM 637 N N . ALA A 1 94 ? -21.938 3.067 5.717 1.00 84.75 94 ALA A N 1
ATOM 638 C CA . ALA A 1 94 ? -21.912 2.171 4.557 1.00 84.75 94 ALA A CA 1
ATOM 639 C C . ALA A 1 94 ? -20.821 1.088 4.666 1.00 84.75 94 ALA A C 1
ATOM 641 O O . ALA A 1 94 ? -21.056 -0.064 4.307 1.00 84.75 94 ALA A O 1
ATOM 642 N N . ALA A 1 95 ? -19.650 1.430 5.216 1.00 86.50 95 ALA A N 1
ATOM 643 C CA . ALA A 1 95 ? -18.586 0.460 5.451 1.00 86.50 95 ALA A CA 1
ATOM 644 C C . ALA A 1 95 ? -18.973 -0.566 6.518 1.00 86.50 95 ALA A C 1
ATOM 646 O O . ALA A 1 95 ? -18.757 -1.757 6.319 1.00 86.50 95 ALA A O 1
ATOM 647 N N . LEU A 1 96 ? -19.581 -0.119 7.620 1.00 85.06 96 LEU A N 1
ATOM 648 C CA . LEU A 1 96 ? -20.059 -1.023 8.668 1.00 85.06 96 LEU A CA 1
ATOM 649 C C . LEU A 1 96 ? -21.149 -1.967 8.156 1.00 85.06 96 LEU A C 1
ATOM 651 O O . LEU A 1 96 ? -21.108 -3.153 8.464 1.00 85.06 96 LEU A O 1
ATOM 655 N N . SER A 1 97 ? -22.073 -1.469 7.332 1.00 87.62 97 SER A N 1
ATOM 656 C CA . SER A 1 97 ? -23.135 -2.292 6.750 1.00 87.62 97 SER A CA 1
ATOM 657 C C . SER A 1 97 ? -22.579 -3.354 5.792 1.00 87.62 97 SER A C 1
ATOM 659 O O . SER A 1 97 ? -22.941 -4.526 5.898 1.00 87.62 97 SER A O 1
ATOM 661 N N . CYS A 1 98 ? -21.618 -2.987 4.934 1.00 91.75 98 CYS A N 1
ATOM 662 C CA . CYS A 1 98 ? -20.946 -3.949 4.059 1.00 91.75 98 CYS A CA 1
ATOM 663 C C . CYS A 1 98 ? -20.180 -5.021 4.856 1.00 91.75 98 CYS A C 1
ATOM 665 O O . CYS A 1 98 ? -20.310 -6.214 4.588 1.00 91.75 98 CYS A O 1
ATOM 667 N N . LEU A 1 99 ? -19.438 -4.617 5.895 1.00 89.06 99 LEU A N 1
ATOM 668 C CA . LEU A 1 99 ? -18.731 -5.553 6.772 1.00 89.06 99 LEU A CA 1
ATOM 669 C C . LEU A 1 99 ? -19.707 -6.499 7.490 1.00 89.06 99 LEU A C 1
ATOM 671 O O . LEU A 1 99 ? -19.486 -7.705 7.504 1.00 89.06 99 LEU A O 1
ATOM 675 N N . GLN A 1 100 ? -20.817 -5.995 8.031 1.00 86.81 100 GLN A N 1
ATOM 676 C CA . GLN A 1 100 ? -21.835 -6.832 8.678 1.00 86.81 100 GLN A CA 1
ATOM 677 C C . GLN A 1 100 ? -22.406 -7.889 7.724 1.00 86.81 100 GLN A C 1
ATOM 679 O O . GLN A 1 100 ? -22.534 -9.055 8.103 1.00 86.81 100 GLN A O 1
ATOM 684 N N . GLN A 1 101 ? -22.674 -7.508 6.473 1.00 90.44 101 GLN A N 1
ATOM 685 C CA . GLN A 1 101 ? -23.194 -8.412 5.446 1.00 90.44 101 GLN A CA 1
ATOM 686 C C . GLN A 1 101 ? -22.185 -9.498 5.044 1.00 90.44 101 GLN A C 1
ATOM 688 O O . GLN A 1 101 ? -22.570 -10.626 4.745 1.00 90.44 101 GLN A O 1
ATOM 693 N N . HIS A 1 102 ? -20.891 -9.184 5.110 1.00 91.31 102 HIS A N 1
ATOM 694 C CA . HIS A 1 102 ? -19.807 -10.117 4.816 1.00 91.31 102 HIS A CA 1
ATOM 695 C C . HIS A 1 102 ? -19.153 -10.727 6.060 1.00 91.31 102 HIS A C 1
ATOM 697 O O . HIS A 1 102 ? -18.110 -11.362 5.920 1.00 91.31 102 HIS A O 1
ATOM 703 N N . SER A 1 103 ? -19.763 -10.602 7.246 1.00 84.31 103 SER A N 1
ATOM 704 C CA . SER A 1 103 ? -19.175 -10.992 8.539 1.00 84.31 103 SER A CA 1
ATOM 705 C C . SER A 1 103 ? -18.591 -12.405 8.556 1.00 84.31 103 SER A C 1
ATOM 707 O O . SER A 1 103 ? -17.463 -12.578 8.999 1.00 84.31 103 SER A O 1
ATOM 709 N N . ALA A 1 104 ? -19.277 -13.385 7.963 1.00 86.00 104 ALA A N 1
ATOM 710 C CA . ALA A 1 104 ? -18.808 -14.771 7.860 1.00 86.00 104 ALA A CA 1
ATOM 711 C C . ALA A 1 104 ? -17.536 -14.963 7.004 1.00 86.00 104 ALA A C 1
ATOM 713 O O . ALA A 1 104 ? -16.867 -15.988 7.111 1.00 86.00 104 ALA A O 1
ATOM 714 N N . ARG A 1 105 ? -17.215 -14.004 6.129 1.00 86.75 105 ARG A N 1
ATOM 715 C CA . ARG A 1 105 ? -16.026 -14.007 5.260 1.00 86.75 105 ARG A CA 1
ATOM 716 C C . ARG A 1 105 ? -14.934 -13.054 5.733 1.00 86.75 105 ARG A C 1
ATOM 718 O O . ARG A 1 105 ? -13.867 -13.037 5.128 1.00 86.75 105 ARG A O 1
ATOM 725 N N . LEU A 1 106 ? -15.196 -12.245 6.757 1.00 90.88 106 LEU A N 1
ATOM 726 C CA . LEU A 1 106 ? -14.181 -11.379 7.349 1.00 90.88 106 LEU A CA 1
ATOM 727 C C . LEU A 1 106 ? -13.182 -12.216 8.147 1.00 90.88 106 LEU A C 1
ATOM 729 O O . LEU A 1 106 ? -13.520 -13.269 8.683 1.00 90.88 106 LEU A O 1
ATOM 733 N N . SER A 1 107 ? -11.966 -11.710 8.287 1.00 91.75 107 SER A N 1
ATOM 734 C CA . SER A 1 107 ? -10.976 -12.249 9.206 1.00 91.75 107 SER A CA 1
ATOM 735 C C . SER A 1 107 ? -11.453 -12.176 10.666 1.00 91.75 107 SER A C 1
ATOM 737 O O . SER A 1 107 ? -12.174 -11.256 11.065 1.00 91.75 107 SER A O 1
ATOM 739 N N . ALA A 1 108 ? -11.011 -13.131 11.491 1.00 90.56 108 ALA A N 1
ATOM 740 C CA . ALA A 1 108 ? -11.287 -13.161 12.931 1.00 90.56 108 ALA A CA 1
ATOM 741 C C . ALA A 1 108 ? -11.050 -11.813 13.656 1.00 90.56 108 ALA A C 1
ATOM 743 O O . ALA A 1 108 ? -11.939 -11.386 14.397 1.00 90.56 108 ALA A O 1
ATOM 744 N N . PRO A 1 109 ? -9.933 -11.081 13.439 1.00 87.94 109 PRO A N 1
ATOM 745 C CA . PRO A 1 109 ? -9.733 -9.785 14.094 1.00 87.94 109 PRO A CA 1
ATOM 746 C C . PRO A 1 109 ? -10.757 -8.727 13.659 1.00 87.94 109 PRO A C 1
ATOM 748 O O . PRO A 1 109 ? -11.176 -7.907 14.475 1.00 87.94 109 PRO A O 1
ATOM 751 N N . CYS A 1 110 ? -11.197 -8.751 12.401 1.00 90.94 110 CYS A N 1
ATOM 752 C CA . CYS A 1 110 ? -12.196 -7.814 11.904 1.00 90.94 110 CYS A CA 1
ATOM 753 C C . CYS A 1 110 ? -13.598 -8.119 12.461 1.00 90.94 110 CYS A C 1
ATOM 755 O O . CYS A 1 110 ? -14.298 -7.206 12.901 1.00 90.94 110 CYS A O 1
ATOM 757 N N . GLN A 1 111 ? -13.986 -9.397 12.535 1.00 89.81 111 GLN A N 1
ATOM 758 C CA . GLN A 1 111 ? -15.244 -9.810 13.171 1.00 89.81 111 GLN A CA 1
ATOM 759 C C . GLN A 1 111 ? -15.297 -9.379 14.643 1.00 89.81 111 GLN A C 1
ATOM 761 O O . GLN A 1 111 ? -16.295 -8.809 15.084 1.00 89.81 111 GLN A O 1
ATOM 766 N N . GLN A 1 112 ? -14.198 -9.576 15.378 1.00 86.69 112 GLN A N 1
ATOM 767 C CA . GLN A 1 112 ? -14.080 -9.176 16.781 1.00 86.69 112 GLN A CA 1
ATOM 768 C C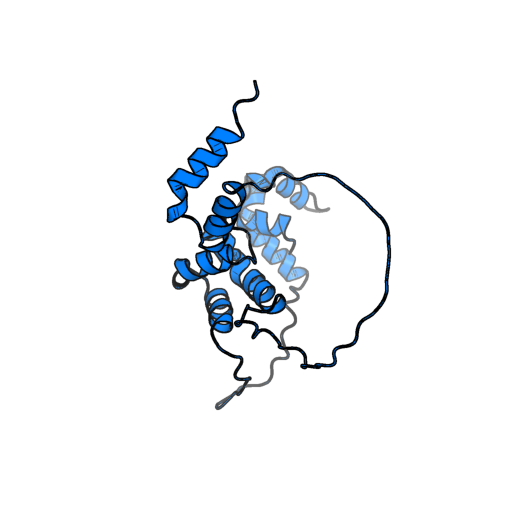 . GLN A 1 112 ? -14.257 -7.659 16.954 1.00 86.69 112 GLN A C 1
ATOM 770 O O . GLN A 1 112 ? -14.965 -7.209 17.855 1.00 86.69 112 GLN A O 1
ATOM 775 N N . ALA A 1 113 ? -13.645 -6.867 16.069 1.00 86.00 113 ALA A N 1
ATOM 776 C CA . ALA A 1 113 ? -13.722 -5.412 16.109 1.00 86.00 113 ALA A CA 1
ATOM 777 C C . ALA A 1 113 ? -15.141 -4.892 15.822 1.00 86.00 113 ALA A C 1
ATOM 779 O O . ALA A 1 113 ? -15.588 -3.954 16.477 1.00 86.00 113 ALA A O 1
ATOM 780 N N . VAL A 1 114 ? -15.866 -5.514 14.885 1.00 85.06 114 VAL A N 1
ATOM 781 C CA . VAL A 1 114 ? -17.262 -5.161 14.570 1.00 85.06 114 VAL A CA 1
ATOM 782 C C . VAL A 1 114 ? -18.212 -5.590 15.694 1.00 85.06 114 VAL A C 1
ATOM 784 O O . VAL A 1 114 ? -19.107 -4.827 16.052 1.00 85.06 114 VAL A O 1
ATOM 787 N N . ALA A 1 115 ? -17.999 -6.763 16.298 1.00 81.88 115 ALA A N 1
ATOM 788 C CA . ALA A 1 115 ? -18.793 -7.243 17.432 1.00 81.88 115 ALA A CA 1
ATOM 789 C C . ALA A 1 115 ? -18.642 -6.344 18.673 1.00 81.88 115 ALA A C 1
ATOM 791 O O . ALA A 1 115 ? -19.620 -6.075 19.369 1.00 81.88 115 ALA A O 1
ATOM 792 N N . ALA A 1 116 ? -17.443 -5.799 18.903 1.00 76.88 116 ALA A N 1
ATOM 793 C CA . ALA A 1 116 ? -17.172 -4.864 19.994 1.00 76.88 116 ALA A CA 1
ATOM 794 C C . ALA A 1 116 ? -17.909 -3.513 19.866 1.00 76.88 116 ALA A C 1
ATOM 796 O O . ALA A 1 116 ? -17.978 -2.772 20.842 1.00 76.88 116 ALA A O 1
ATOM 797 N N . LEU A 1 117 ? -18.474 -3.182 18.695 1.00 71.44 117 LEU A N 1
ATOM 798 C CA . LEU A 1 117 ? -19.325 -1.996 18.513 1.00 71.44 117 LEU A CA 1
ATOM 799 C C . LEU A 1 117 ? -20.779 -2.225 18.954 1.00 71.44 117 LEU A C 1
ATOM 801 O O . LEU A 1 117 ? -21.504 -1.256 19.155 1.00 71.44 117 LEU A O 1
ATOM 805 N N . GLY A 1 118 ? -21.211 -3.486 19.066 1.00 58.81 118 GLY A N 1
ATOM 806 C CA . GLY A 1 118 ? -22.572 -3.868 19.459 1.00 58.81 118 GLY A CA 1
ATOM 807 C C . GLY A 1 118 ? -22.724 -4.225 20.939 1.00 58.81 118 GLY A C 1
ATOM 808 O O . GLY A 1 118 ? -23.846 -4.418 21.401 1.00 58.81 118 GLY A O 1
ATOM 809 N N . ALA A 1 119 ? -21.620 -4.311 21.684 1.00 45.97 119 ALA A N 1
ATOM 810 C CA . ALA A 1 119 ? -21.632 -4.573 23.117 1.00 45.97 119 ALA A CA 1
ATOM 811 C C . ALA A 1 119 ? -21.341 -3.274 23.888 1.00 45.97 119 ALA A C 1
ATOM 813 O O . ALA A 1 119 ? -20.343 -2.611 23.586 1.00 45.97 119 ALA A O 1
ATOM 814 N N . PRO A 1 120 ? -22.151 -2.894 24.897 1.00 37.88 120 PRO A N 1
ATOM 815 C CA . PRO A 1 120 ? -21.720 -1.872 25.837 1.00 37.88 120 PRO A CA 1
ATOM 816 C C . PRO A 1 120 ? -20.442 -2.382 26.501 1.00 37.88 120 PRO A C 1
ATOM 818 O O . PRO A 1 120 ? -20.346 -3.562 26.839 1.00 37.88 120 PRO A O 1
ATOM 821 N N . ALA A 1 121 ? -19.447 -1.507 26.634 1.00 44.56 121 ALA A N 1
ATOM 822 C CA . ALA A 1 121 ? -18.171 -1.830 27.250 1.00 44.56 121 ALA A CA 1
ATOM 823 C C . ALA A 1 121 ? -18.379 -2.293 28.705 1.00 44.56 121 ALA A C 1
ATOM 825 O O . ALA A 1 121 ? -18.340 -1.498 29.639 1.00 44.56 121 ALA A O 1
ATOM 826 N N . ALA A 1 122 ? -18.598 -3.592 28.895 1.00 32.41 122 ALA A N 1
ATOM 827 C CA . ALA A 1 122 ? -18.325 -4.278 30.139 1.00 32.41 122 ALA A CA 1
ATOM 828 C C . ALA A 1 122 ? -16.828 -4.575 30.128 1.00 32.41 122 ALA A C 1
ATOM 830 O O . ALA A 1 122 ? -16.309 -5.235 29.226 1.00 32.41 122 ALA A O 1
ATOM 831 N N . GLY A 1 123 ? -16.143 -3.951 31.080 1.00 33.69 123 GLY A N 1
ATOM 832 C CA . GLY A 1 123 ? -14.698 -3.907 31.172 1.00 33.69 123 GLY A CA 1
ATOM 833 C C . GLY A 1 123 ? -14.022 -5.273 31.178 1.00 33.69 123 GLY A C 1
ATOM 834 O O . GLY A 1 123 ? -14.614 -6.323 31.422 1.00 33.69 123 GLY A O 1
ATOM 835 N N . ALA A 1 124 ? -12.721 -5.200 30.928 1.00 41.94 124 ALA A N 1
ATOM 836 C CA . ALA A 1 124 ? -11.787 -6.285 31.122 1.00 41.94 124 ALA A CA 1
ATOM 837 C C . ALA A 1 124 ? -11.976 -6.967 32.489 1.00 41.94 124 ALA A C 1
ATOM 839 O O . ALA A 1 124 ? -11.962 -6.318 33.534 1.00 41.94 124 ALA A O 1
ATOM 840 N N . GLY A 1 125 ? -12.067 -8.293 32.443 1.00 30.83 125 GLY A N 1
ATOM 841 C CA . GLY A 1 125 ? -11.929 -9.194 33.577 1.00 30.83 125 GLY A CA 1
ATOM 842 C C . GLY A 1 125 ? -11.449 -10.566 33.097 1.00 30.83 125 GLY A C 1
ATOM 843 O O . GLY A 1 125 ? -12.257 -11.454 32.855 1.00 30.83 125 GLY A O 1
ATOM 844 N N . SER A 1 126 ? -10.131 -10.722 32.930 1.00 38.03 126 SER A N 1
ATOM 845 C CA . SER A 1 126 ? -9.414 -12.017 33.006 1.00 38.03 126 SER A CA 1
ATOM 846 C C . SER A 1 126 ? -9.492 -12.550 34.457 1.00 38.03 126 SER A C 1
ATOM 848 O O . SER A 1 126 ? -9.676 -11.740 35.357 1.00 38.03 126 SER A O 1
ATOM 850 N N . ALA A 1 127 ? -9.321 -13.816 34.867 1.00 48.56 127 ALA A N 1
ATOM 851 C CA . ALA A 1 127 ? -8.862 -15.108 34.327 1.00 48.56 127 ALA A CA 1
ATOM 852 C C . ALA A 1 127 ? -9.416 -16.229 35.265 1.00 48.56 127 ALA A C 1
ATOM 854 O O . ALA A 1 127 ? -9.988 -15.909 36.304 1.00 48.56 127 ALA A O 1
ATOM 855 N N . THR A 1 128 ? -9.298 -17.541 34.990 1.00 33.88 128 THR A N 1
ATOM 856 C CA . THR A 1 128 ? -8.209 -18.460 35.448 1.00 33.88 128 THR A CA 1
ATOM 857 C C . THR A 1 128 ? -8.368 -19.808 34.684 1.00 33.88 128 THR A C 1
ATOM 859 O O . THR A 1 128 ? -9.500 -20.232 34.492 1.00 33.88 128 THR A O 1
ATOM 862 N N . GLY A 1 129 ? -7.347 -20.536 34.204 1.00 33.84 129 GLY A N 1
ATOM 863 C CA . GLY A 1 129 ? -5.965 -20.591 34.673 1.00 33.84 129 GLY A CA 1
ATOM 864 C C . GLY A 1 129 ? -4.940 -21.327 33.795 1.00 33.84 129 GLY A C 1
ATOM 865 O O . GLY A 1 129 ? -5.233 -21.819 32.711 1.00 33.84 129 GLY A O 1
ATOM 866 N N . ALA A 1 130 ? -3.750 -21.403 34.408 1.00 35.44 130 ALA A N 1
ATOM 867 C CA . ALA A 1 130 ? -2.493 -22.073 34.055 1.00 35.44 130 ALA A CA 1
ATOM 868 C C . ALA A 1 130 ? -1.612 -21.407 32.974 1.00 35.44 130 ALA A C 1
ATOM 870 O O . ALA A 1 130 ? -1.786 -21.576 31.773 1.00 35.44 130 ALA A O 1
ATOM 871 N N . ALA A 1 131 ? -0.628 -20.654 33.479 1.00 45.03 131 ALA A N 1
ATOM 872 C CA . ALA A 1 131 ? 0.434 -19.939 32.772 1.00 45.03 131 ALA A CA 1
ATOM 873 C C . ALA A 1 131 ? 1.433 -20.871 32.042 1.00 45.03 131 ALA A C 1
ATOM 875 O O . ALA A 1 131 ? 1.553 -22.046 32.391 1.00 45.03 131 ALA A O 1
ATOM 876 N N . PRO A 1 132 ? 2.244 -20.317 31.120 1.00 42.31 132 PRO A N 1
ATOM 877 C CA . PRO A 1 132 ? 3.540 -19.823 31.590 1.00 42.31 132 PRO A CA 1
ATOM 878 C C . PRO A 1 132 ? 3.824 -18.361 31.208 1.00 42.31 132 PRO A C 1
ATOM 880 O O . PRO A 1 132 ? 3.494 -17.914 30.121 1.00 42.31 132 PRO A O 1
ATOM 883 N N . MET A 1 133 ? 4.467 -17.679 32.163 1.00 33.69 133 MET A N 1
ATOM 884 C CA . MET A 1 133 ? 5.362 -16.507 32.112 1.00 33.69 133 MET A CA 1
ATOM 885 C C . MET A 1 133 ? 5.057 -15.277 31.220 1.00 33.69 133 MET A C 1
ATOM 887 O O . MET A 1 133 ? 4.598 -15.382 30.087 1.00 33.69 133 MET A O 1
ATOM 891 N N . PRO A 1 134 ? 5.399 -14.063 31.705 1.00 54.09 134 PRO A N 1
ATOM 892 C CA . PRO A 1 134 ? 5.085 -12.818 31.023 1.00 54.09 134 PRO A CA 1
ATOM 893 C C . PRO A 1 134 ? 6.044 -12.603 29.852 1.00 54.09 134 PRO A C 1
ATOM 895 O O . PRO A 1 134 ? 7.199 -12.215 30.031 1.00 54.09 134 PRO A O 1
ATOM 898 N N . THR A 1 135 ? 5.562 -12.788 28.628 1.00 43.84 135 THR A N 1
ATOM 899 C CA . THR A 1 135 ? 6.164 -12.082 27.500 1.00 43.84 135 THR A CA 1
ATOM 900 C C . THR A 1 135 ? 5.680 -10.640 27.580 1.00 43.84 135 THR A C 1
ATOM 902 O O . THR A 1 135 ? 4.482 -10.364 27.563 1.00 43.84 135 THR A O 1
ATOM 905 N N . LYS A 1 136 ? 6.633 -9.710 27.735 1.00 45.81 136 LYS A N 1
ATOM 906 C CA . LYS A 1 136 ? 6.439 -8.274 27.483 1.00 45.81 136 LYS A CA 1
ATOM 907 C C . LYS A 1 136 ? 5.537 -8.093 26.254 1.00 45.81 136 LYS A C 1
ATOM 909 O O . LYS A 1 136 ? 5.664 -8.914 25.342 1.00 45.81 136 LYS A O 1
ATOM 914 N N . PRO A 1 137 ? 4.697 -7.039 26.172 1.00 45.44 137 PRO A N 1
ATOM 915 C CA . PRO A 1 137 ? 4.029 -6.727 24.918 1.00 45.44 137 PRO A CA 1
ATOM 916 C C . PRO A 1 137 ? 5.115 -6.696 23.854 1.00 45.44 137 PRO A C 1
ATOM 918 O O . PRO A 1 137 ? 6.066 -5.915 23.957 1.00 45.44 137 PRO A O 1
ATOM 921 N N . ALA A 1 138 ? 5.036 -7.641 22.919 1.00 45.00 138 ALA A N 1
ATOM 922 C CA . ALA A 1 138 ? 5.907 -7.637 21.775 1.00 45.00 138 ALA A CA 1
ATOM 923 C C . ALA A 1 138 ? 5.627 -6.296 21.107 1.00 45.00 138 ALA A C 1
ATOM 925 O O . ALA A 1 138 ? 4.565 -6.082 20.519 1.00 45.00 138 ALA A O 1
ATOM 926 N N . ALA A 1 139 ? 6.578 -5.371 21.251 1.00 48.91 139 ALA A N 1
ATOM 927 C CA . ALA A 1 139 ? 6.832 -4.402 20.209 1.00 48.91 139 ALA A CA 1
ATOM 928 C C . ALA A 1 139 ? 6.666 -5.161 18.890 1.00 48.91 139 ALA A C 1
ATOM 930 O O . ALA A 1 139 ? 7.159 -6.294 18.797 1.00 48.91 139 ALA A O 1
ATOM 931 N N . MET A 1 140 ? 5.905 -4.591 17.943 1.00 44.47 140 MET A N 1
ATOM 932 C CA . MET A 1 140 ? 5.763 -5.134 16.585 1.00 44.47 140 MET A CA 1
ATOM 933 C C . MET A 1 140 ? 7.081 -5.798 16.204 1.00 44.47 140 MET A C 1
ATOM 935 O O . MET A 1 140 ? 8.098 -5.136 16.452 1.00 44.47 140 MET A O 1
ATOM 939 N N . PRO A 1 141 ? 7.087 -7.066 15.732 1.00 57.06 141 PRO A N 1
ATOM 940 C CA . PRO A 1 141 ? 8.322 -7.802 15.515 1.00 57.06 141 PRO A CA 1
ATOM 941 C C . PRO A 1 141 ? 9.234 -6.875 14.741 1.00 57.06 141 PRO A C 1
ATOM 943 O O . PRO A 1 141 ? 8.959 -6.517 13.598 1.00 57.06 141 PRO A O 1
ATOM 946 N N . SER A 1 142 ? 10.234 -6.358 15.447 1.00 59.19 142 SER A N 1
ATOM 947 C CA . SER A 1 142 ? 11.198 -5.445 14.878 1.00 59.19 142 SER A CA 1
ATOM 948 C C . SER A 1 142 ? 12.069 -6.413 14.125 1.00 59.19 142 SER A C 1
ATOM 950 O O . SER A 1 142 ? 12.979 -7.012 14.704 1.00 59.19 142 SER A O 1
ATOM 952 N N . PHE A 1 143 ? 11.636 -6.739 12.908 1.00 62.56 143 PHE A N 1
ATOM 953 C CA . PHE A 1 143 ? 12.339 -7.679 12.074 1.00 62.56 143 PHE A CA 1
ATOM 954 C C . PHE A 1 143 ? 13.766 -7.169 12.023 1.00 62.56 143 PHE A C 1
ATOM 956 O O . PHE A 1 143 ? 14.029 -5.994 11.764 1.00 62.56 143 PHE A O 1
ATOM 963 N N . SER A 1 144 ? 14.696 -8.027 12.432 1.00 80.12 144 SER A N 1
ATOM 964 C CA . SER A 1 144 ? 16.091 -7.638 12.365 1.00 80.12 144 SER A CA 1
ATOM 965 C C . SER A 1 144 ? 16.401 -7.290 10.903 1.00 80.12 144 SER A C 1
ATOM 967 O O . SER A 1 144 ? 15.839 -7.931 10.012 1.00 80.12 144 SER A O 1
ATOM 969 N N . PRO A 1 145 ? 17.328 -6.364 10.614 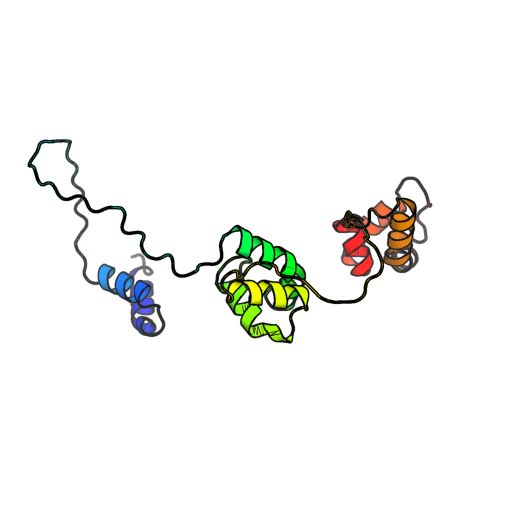1.00 80.00 145 PRO A N 1
ATOM 970 C CA . PRO A 1 145 ? 17.693 -6.040 9.231 1.00 80.00 145 PRO A CA 1
ATOM 971 C C . PRO A 1 145 ? 18.081 -7.273 8.390 1.00 80.00 145 PRO A C 1
ATOM 973 O O . PRO A 1 145 ? 17.996 -7.275 7.163 1.00 80.00 145 PRO A O 1
ATOM 976 N N . ARG A 1 146 ? 18.510 -8.358 9.053 1.00 80.50 146 ARG A N 1
ATOM 977 C CA . ARG A 1 146 ? 18.764 -9.661 8.427 1.00 80.50 146 ARG A CA 1
ATOM 978 C C . ARG A 1 146 ? 17.486 -10.405 8.060 1.00 80.50 146 ARG A C 1
ATOM 980 O O . ARG A 1 146 ? 17.433 -10.995 6.986 1.00 80.50 146 ARG A O 1
ATOM 987 N N . GLU A 1 147 ? 16.491 -10.393 8.937 1.00 83.94 147 GLU A N 1
ATOM 988 C CA . GLU A 1 147 ? 15.207 -11.027 8.661 1.00 83.94 147 GLU A CA 1
ATOM 989 C C . GLU A 1 147 ? 14.464 -10.298 7.547 1.00 83.94 147 GLU A C 1
ATOM 991 O O . GLU A 1 147 ? 13.935 -10.934 6.641 1.00 83.94 147 GLU A O 1
ATOM 996 N N . GLU A 1 148 ? 14.512 -8.966 7.546 1.00 81.94 148 GLU A N 1
ATOM 997 C CA . GLU A 1 148 ? 13.962 -8.166 6.457 1.00 81.94 148 GLU A CA 1
ATOM 998 C C . GLU A 1 148 ? 14.594 -8.554 5.112 1.00 81.94 148 GLU A C 1
ATOM 1000 O O . GLU A 1 148 ? 13.906 -8.843 4.131 1.00 81.94 148 GLU A O 1
ATOM 1005 N N . LEU A 1 149 ? 15.922 -8.666 5.063 1.00 83.31 149 LEU A N 1
ATOM 1006 C CA . LEU A 1 149 ? 16.606 -9.086 3.844 1.00 83.31 149 LEU A CA 1
ATOM 1007 C C . LEU A 1 149 ? 16.213 -10.511 3.408 1.00 83.31 149 LEU A C 1
ATOM 1009 O O . LEU A 1 149 ? 16.120 -10.776 2.207 1.00 83.31 149 LEU A O 1
ATOM 1013 N N . MET A 1 150 ? 15.968 -11.418 4.357 1.00 85.31 150 MET A N 1
ATOM 1014 C CA . MET A 1 150 ? 15.494 -12.779 4.082 1.00 85.31 150 MET A CA 1
ATOM 1015 C C . MET A 1 150 ? 14.076 -12.770 3.507 1.00 85.31 150 MET A C 1
ATOM 1017 O O . MET A 1 150 ? 13.851 -13.354 2.449 1.00 85.31 150 MET A O 1
ATOM 1021 N N . ILE A 1 151 ? 13.147 -12.046 4.135 1.00 86.31 151 ILE A N 1
ATOM 1022 C CA . ILE A 1 151 ? 11.757 -11.910 3.676 1.00 86.31 151 ILE A CA 1
ATOM 1023 C C . ILE A 1 151 ? 11.713 -11.282 2.279 1.00 86.31 151 ILE A C 1
ATOM 1025 O O . ILE A 1 151 ? 10.994 -11.768 1.402 1.00 86.31 151 ILE A O 1
ATOM 1029 N N . ALA A 1 152 ? 12.517 -10.244 2.033 1.00 87.12 152 ALA A N 1
ATOM 1030 C CA . ALA A 1 152 ? 12.625 -9.606 0.725 1.00 87.12 152 ALA A CA 1
ATOM 1031 C C . ALA A 1 152 ? 13.156 -10.573 -0.339 1.00 87.12 152 ALA A C 1
ATOM 1033 O O . ALA A 1 152 ? 12.632 -10.634 -1.452 1.00 87.12 152 ALA A O 1
ATOM 1034 N N . ARG A 1 153 ? 14.184 -11.359 0.001 1.00 88.56 153 ARG A N 1
ATOM 1035 C CA . ARG A 1 153 ? 14.779 -12.340 -0.911 1.00 88.56 153 ARG A CA 1
ATOM 1036 C C . ARG A 1 153 ? 13.826 -13.486 -1.229 1.00 88.56 153 ARG A C 1
ATOM 1038 O O . ARG A 1 153 ? 13.792 -13.915 -2.379 1.00 88.56 153 ARG A O 1
ATOM 1045 N N . GLU A 1 154 ? 13.066 -13.955 -0.250 1.00 91.50 154 GLU A N 1
ATOM 1046 C CA . GLU A 1 154 ? 12.067 -15.008 -0.442 1.00 91.50 154 GLU A CA 1
ATOM 1047 C C . GLU A 1 154 ? 10.913 -14.501 -1.317 1.00 91.50 154 GLU A C 1
ATOM 1049 O O . GLU A 1 154 ? 10.559 -15.116 -2.323 1.00 91.50 154 GLU A O 1
ATOM 1054 N N . SER A 1 155 ? 10.394 -13.312 -0.995 1.00 93.62 155 SER A N 1
ATOM 1055 C CA . SER A 1 155 ? 9.235 -12.724 -1.673 1.00 93.62 155 SER A CA 1
ATOM 1056 C C . SER A 1 155 ? 9.543 -12.291 -3.107 1.00 93.62 155 SER A C 1
ATOM 1058 O O . SER A 1 155 ? 8.706 -12.466 -3.984 1.00 93.62 155 SER A O 1
ATOM 1060 N N . CYS A 1 156 ? 10.735 -11.738 -3.358 1.00 94.88 156 CYS A N 1
ATOM 1061 C CA . CYS A 1 156 ? 11.129 -11.194 -4.663 1.00 94.88 156 CYS A CA 1
ATOM 1062 C C . CYS A 1 156 ? 12.121 -12.067 -5.444 1.00 94.88 156 CYS A C 1
ATOM 1064 O O . CYS A 1 156 ? 12.483 -11.737 -6.574 1.00 94.88 156 CYS A O 1
ATOM 1066 N N . GLY A 1 157 ? 12.597 -13.177 -4.878 1.00 94.56 157 GLY A N 1
ATOM 1067 C CA . GLY A 1 157 ? 13.592 -14.052 -5.506 1.00 94.56 157 GLY A CA 1
ATOM 1068 C C . GLY A 1 157 ? 13.161 -14.647 -6.855 1.00 94.56 157 GLY A C 1
ATOM 1069 O O . GLY A 1 157 ? 13.957 -14.621 -7.801 1.00 94.56 157 GLY A O 1
ATOM 1070 N N . PRO A 1 158 ? 11.930 -15.177 -6.993 1.00 96.56 158 PRO A N 1
ATOM 1071 C CA . PRO A 1 158 ? 11.411 -15.655 -8.275 1.00 96.56 158 PRO A CA 1
ATOM 1072 C C . PRO A 1 158 ? 11.314 -14.537 -9.318 1.00 96.56 158 PRO A C 1
ATOM 1074 O O . PRO A 1 158 ? 11.762 -14.715 -10.451 1.00 96.56 158 PRO A O 1
ATOM 1077 N N . ASP A 1 159 ? 10.812 -13.372 -8.910 1.00 96.62 159 ASP A N 1
ATOM 1078 C CA . ASP A 1 159 ? 10.647 -12.197 -9.767 1.00 96.62 159 ASP A CA 1
ATOM 1079 C C . ASP A 1 159 ? 11.992 -11.661 -10.264 1.00 96.62 159 ASP A C 1
ATOM 1081 O O . ASP A 1 159 ? 12.162 -11.366 -11.447 1.00 96.62 159 ASP A O 1
ATOM 1085 N N . PHE A 1 160 ? 12.998 -11.623 -9.388 1.00 95.44 160 PHE A N 1
ATOM 1086 C CA . PHE A 1 160 ? 14.354 -11.251 -9.769 1.00 95.44 160 PHE A CA 1
ATOM 1087 C C . PHE A 1 160 ? 14.912 -12.179 -10.854 1.00 95.44 160 PHE A C 1
ATOM 1089 O O . PHE A 1 160 ? 15.465 -11.707 -11.846 1.00 95.44 160 PHE A O 1
ATOM 1096 N N . ARG A 1 161 ? 14.741 -13.499 -10.707 1.00 95.00 161 ARG A N 1
ATOM 1097 C CA . ARG A 1 161 ? 15.202 -14.470 -11.714 1.00 95.00 161 ARG A CA 1
ATOM 1098 C C . ARG A 1 161 ? 14.462 -14.321 -13.045 1.00 95.00 161 ARG A C 1
ATOM 1100 O O . ARG A 1 161 ? 15.080 -14.489 -14.097 1.00 95.00 161 ARG A O 1
ATOM 1107 N N . ALA A 1 162 ? 13.170 -14.002 -13.002 1.00 96.44 162 ALA A N 1
ATOM 1108 C CA . ALA A 1 162 ? 12.341 -13.832 -14.190 1.00 96.44 162 ALA A CA 1
ATOM 1109 C C . ALA A 1 162 ? 12.662 -12.537 -14.954 1.00 96.44 162 ALA A C 1
ATOM 1111 O O . ALA A 1 162 ? 12.796 -12.569 -16.178 1.00 96.44 162 ALA A O 1
ATOM 1112 N N . PHE A 1 163 ? 12.824 -11.416 -14.244 1.00 96.12 163 PHE A N 1
ATOM 1113 C CA . PHE A 1 163 ? 12.859 -10.080 -14.854 1.00 96.12 163 PHE A CA 1
ATOM 1114 C C . PHE A 1 163 ? 14.213 -9.370 -14.755 1.00 96.12 163 PHE A C 1
ATOM 1116 O O . PHE A 1 163 ? 14.539 -8.564 -15.619 1.00 96.12 163 PHE A O 1
ATOM 1123 N N . CYS A 1 164 ? 15.027 -9.684 -13.747 1.00 96.38 164 CYS A N 1
ATOM 1124 C CA . CYS A 1 164 ? 16.214 -8.905 -13.381 1.00 96.38 164 CYS A CA 1
ATOM 1125 C C . CYS A 1 164 ? 17.516 -9.724 -13.337 1.00 96.38 164 CYS A C 1
ATOM 1127 O O . CYS A 1 164 ? 18.511 -9.247 -12.796 1.00 96.38 164 CYS A O 1
ATOM 1129 N N . ARG A 1 165 ? 17.566 -10.933 -13.923 1.00 94.81 165 ARG A N 1
ATOM 1130 C CA . ARG A 1 165 ? 18.722 -11.851 -13.787 1.00 94.81 165 ARG A CA 1
ATOM 1131 C C . ARG A 1 165 ? 20.074 -11.260 -14.215 1.00 94.81 165 ARG A C 1
ATOM 1133 O O . ARG A 1 165 ? 21.104 -11.719 -13.739 1.00 94.81 165 ARG A O 1
ATOM 1140 N N . MET A 1 166 ? 20.064 -10.296 -15.139 1.00 93.88 166 MET A N 1
ATOM 1141 C CA . MET A 1 166 ? 21.271 -9.652 -15.677 1.00 93.88 166 MET A CA 1
ATOM 1142 C C . MET A 1 166 ? 21.722 -8.440 -14.851 1.00 93.88 166 MET A C 1
ATOM 1144 O O . MET A 1 166 ? 22.720 -7.804 -15.180 1.00 93.88 166 MET A O 1
ATOM 1148 N N . VAL A 1 167 ? 20.990 -8.090 -13.791 1.00 95.62 167 VAL A N 1
ATOM 1149 C CA . VAL A 1 167 ? 21.302 -6.928 -12.961 1.00 95.62 167 VAL A CA 1
ATOM 1150 C C . VAL A 1 167 ? 22.425 -7.282 -11.986 1.00 95.62 167 VAL A C 1
ATOM 1152 O O . VAL A 1 167 ? 22.272 -8.215 -11.193 1.00 95.62 167 VAL A O 1
ATOM 1155 N N . PRO A 1 168 ? 23.536 -6.525 -11.978 1.00 90.50 168 PRO A N 1
ATOM 1156 C CA . PRO A 1 168 ? 24.620 -6.757 -11.039 1.00 90.50 168 PRO A CA 1
ATOM 1157 C C . PRO A 1 168 ? 24.141 -6.565 -9.600 1.00 90.50 168 PRO A C 1
ATOM 1159 O O . PRO A 1 168 ? 23.612 -5.506 -9.242 1.00 90.50 168 PRO A O 1
ATOM 1162 N N . ILE A 1 169 ? 24.377 -7.571 -8.757 1.00 86.25 169 ILE A N 1
ATOM 1163 C CA . ILE A 1 169 ? 24.061 -7.513 -7.328 1.00 86.25 169 ILE A CA 1
ATOM 1164 C C . ILE A 1 169 ? 24.874 -6.379 -6.668 1.00 86.25 169 ILE A C 1
ATOM 1166 O O . ILE A 1 169 ? 26.000 -6.081 -7.072 1.00 86.25 169 ILE A O 1
ATOM 1170 N N . GLY A 1 170 ? 24.289 -5.707 -5.673 1.00 84.94 170 GLY A N 1
ATOM 1171 C CA . GLY A 1 170 ? 24.920 -4.611 -4.926 1.00 84.94 170 GLY A CA 1
ATOM 1172 C C . GLY A 1 170 ? 24.394 -3.216 -5.282 1.00 84.94 170 GLY A C 1
ATOM 1173 O O . GLY A 1 170 ? 23.832 -2.992 -6.355 1.00 84.94 170 GLY A O 1
ATOM 1174 N N . GLY A 1 171 ? 24.540 -2.278 -4.341 1.00 85.19 171 GLY A N 1
ATOM 1175 C CA . GLY A 1 171 ? 24.167 -0.868 -4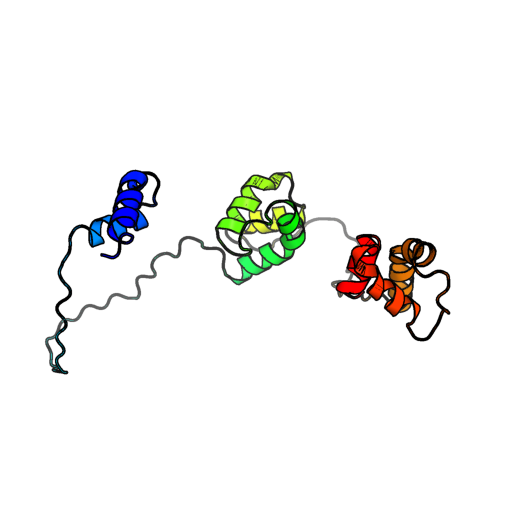.524 1.00 85.19 171 GLY A CA 1
ATOM 1176 C C . GLY A 1 171 ? 22.680 -0.614 -4.805 1.00 85.19 171 GLY A C 1
ATOM 1177 O O . GLY A 1 171 ? 22.350 0.367 -5.456 1.00 85.19 171 GLY A O 1
ATOM 1178 N N . GLY A 1 172 ? 21.778 -1.516 -4.403 1.00 89.69 172 GLY A N 1
ATOM 1179 C CA . GLY A 1 172 ? 20.330 -1.342 -4.596 1.00 89.69 172 GLY A CA 1
ATOM 1180 C C . GLY A 1 172 ? 19.819 -1.512 -6.035 1.00 89.69 172 GLY A C 1
ATOM 1181 O O . GLY A 1 172 ? 18.621 -1.370 -6.271 1.00 89.69 172 GLY A O 1
ATOM 1182 N N . ARG A 1 173 ? 20.674 -1.879 -7.001 1.00 93.25 173 ARG A N 1
ATOM 1183 C CA . ARG A 1 173 ? 20.287 -2.033 -8.421 1.00 93.25 173 ARG A CA 1
ATOM 1184 C C . ARG A 1 173 ? 19.181 -3.060 -8.640 1.00 93.25 173 ARG A C 1
ATOM 1186 O O . ARG A 1 173 ? 18.279 -2.847 -9.442 1.00 93.25 173 ARG A O 1
ATOM 1193 N N . VAL A 1 174 ? 19.231 -4.155 -7.885 1.00 92.19 174 VAL A N 1
ATOM 1194 C CA . VAL A 1 174 ? 18.199 -5.200 -7.901 1.00 92.19 174 VAL A CA 1
ATOM 1195 C C . VAL A 1 174 ? 16.837 -4.630 -7.505 1.00 92.19 174 VAL A C 1
ATOM 1197 O O . VAL A 1 174 ? 15.844 -4.914 -8.165 1.00 92.19 174 VAL A O 1
ATOM 1200 N N . ILE A 1 175 ? 16.798 -3.775 -6.480 1.00 91.69 175 ILE A N 1
ATOM 1201 C CA . ILE A 1 175 ? 15.563 -3.126 -6.030 1.00 91.69 175 ILE A CA 1
ATOM 1202 C C . ILE A 1 175 ? 15.057 -2.140 -7.089 1.00 91.69 175 ILE A C 1
ATOM 1204 O O . ILE A 1 175 ? 13.858 -2.119 -7.341 1.00 91.69 175 ILE A O 1
ATOM 1208 N N . SER A 1 176 ? 15.939 -1.377 -7.750 1.00 93.62 176 SER A N 1
ATOM 1209 C CA . SER A 1 176 ? 15.524 -0.514 -8.873 1.00 93.62 176 SER A CA 1
ATOM 1210 C C . SER A 1 176 ? 14.890 -1.323 -10.001 1.00 93.62 176 SER A C 1
ATOM 1212 O O . SER A 1 176 ? 13.749 -1.059 -10.356 1.00 93.62 176 SER A O 1
ATOM 1214 N N . CYS A 1 177 ? 15.551 -2.384 -10.471 1.00 96.06 177 CYS A N 1
ATOM 1215 C CA . CYS A 1 177 ? 14.996 -3.214 -11.542 1.00 96.06 177 CYS A CA 1
ATOM 1216 C C . CYS A 1 177 ? 13.647 -3.851 -11.171 1.00 96.06 177 CYS A C 1
ATOM 1218 O O . CYS A 1 177 ? 12.731 -3.904 -11.995 1.00 96.06 177 CYS A O 1
ATOM 1220 N N . LEU A 1 178 ? 13.504 -4.325 -9.929 1.00 94.50 178 LEU A N 1
ATOM 1221 C CA . LEU A 1 178 ? 12.236 -4.860 -9.438 1.00 94.50 178 LEU A CA 1
ATOM 1222 C C . LEU A 1 178 ? 11.150 -3.774 -9.378 1.00 94.50 178 LEU A C 1
ATOM 1224 O O . LEU A 1 178 ? 10.000 -4.049 -9.715 1.00 94.50 178 LEU A O 1
ATOM 1228 N N . ARG A 1 179 ? 11.509 -2.534 -9.012 1.00 93.12 179 ARG A N 1
ATOM 1229 C CA . ARG A 1 179 ? 10.588 -1.388 -9.021 1.00 93.12 179 ARG A CA 1
ATOM 1230 C C . ARG A 1 179 ? 10.151 -1.000 -10.435 1.00 93.12 179 ARG A C 1
ATOM 1232 O O . ARG A 1 179 ? 8.968 -0.754 -10.651 1.00 93.12 179 ARG A O 1
ATOM 1239 N N . ASP A 1 180 ? 11.060 -1.042 -11.401 1.00 96.81 180 ASP A N 1
ATOM 1240 C CA . ASP A 1 180 ? 10.749 -0.789 -12.815 1.00 96.81 180 ASP A CA 1
ATOM 1241 C C . ASP A 1 180 ? 9.797 -1.851 -13.398 1.00 96.81 180 ASP A C 1
ATOM 1243 O O . ASP A 1 180 ? 9.079 -1.601 -14.365 1.00 96.81 180 ASP A O 1
ATOM 1247 N N . ASN A 1 181 ? 9.742 -3.035 -12.777 1.00 96.81 181 ASN A N 1
ATOM 1248 C CA . ASN A 1 181 ? 8.871 -4.144 -13.162 1.00 96.81 181 ASN A CA 1
ATOM 1249 C C . ASN A 1 181 ? 7.689 -4.364 -12.196 1.00 96.81 181 ASN A C 1
ATOM 1251 O O . ASN A 1 181 ? 7.096 -5.441 -12.220 1.00 96.81 181 ASN A O 1
ATOM 1255 N N . LEU A 1 182 ? 7.284 -3.371 -11.389 1.00 94.56 182 LEU A N 1
ATOM 1256 C CA . LEU A 1 182 ? 6.237 -3.514 -10.352 1.00 94.56 182 LEU A CA 1
ATOM 1257 C C . LEU A 1 182 ? 4.917 -4.137 -10.830 1.00 94.56 182 LEU A C 1
ATOM 1259 O O . LEU A 1 182 ? 4.249 -4.828 -10.069 1.00 94.56 182 LEU A O 1
ATOM 1263 N N . GLN A 1 183 ? 4.537 -3.903 -12.086 1.00 94.88 183 GLN A N 1
ATOM 1264 C CA . GLN A 1 183 ? 3.304 -4.451 -12.667 1.00 94.88 183 GLN A CA 1
ATOM 1265 C C . GLN A 1 183 ? 3.433 -5.917 -13.109 1.00 94.88 183 GLN A C 1
ATOM 1267 O O . GLN A 1 183 ? 2.431 -6.569 -13.385 1.00 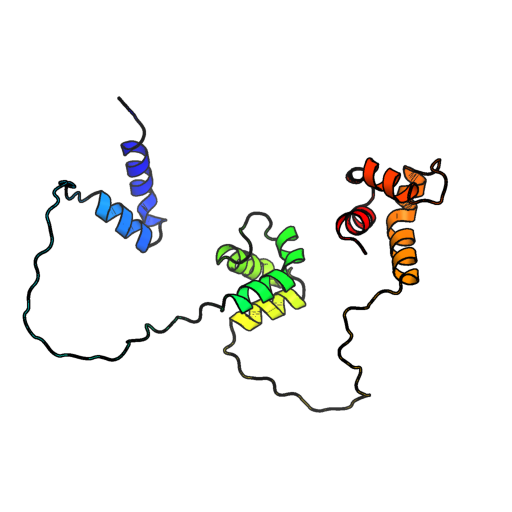94.88 183 GLN A O 1
ATOM 1272 N N . ARG A 1 184 ? 4.664 -6.426 -13.226 1.00 95.38 184 ARG A N 1
ATOM 1273 C CA . ARG A 1 184 ? 4.979 -7.774 -13.723 1.00 95.38 184 ARG A CA 1
ATOM 1274 C C . ARG A 1 184 ? 5.470 -8.713 -12.627 1.00 95.38 184 ARG A C 1
ATOM 1276 O O . ARG A 1 184 ? 5.402 -9.924 -12.816 1.00 95.38 184 ARG A O 1
ATOM 1283 N N . VAL A 1 185 ? 5.969 -8.171 -11.518 1.00 96.44 185 VAL A N 1
ATOM 1284 C CA . VAL A 1 185 ? 6.358 -8.963 -10.347 1.00 96.44 185 VAL A CA 1
ATOM 1285 C C . VAL A 1 185 ? 5.141 -9.562 -9.641 1.00 96.44 185 VAL A C 1
ATOM 1287 O O . VAL A 1 185 ? 4.008 -9.103 -9.791 1.00 96.44 185 VAL A O 1
ATOM 1290 N N . SER A 1 186 ? 5.384 -10.586 -8.831 1.00 96.56 186 SER A N 1
ATOM 1291 C CA . SER A 1 186 ? 4.369 -11.227 -8.010 1.00 96.56 186 SER A CA 1
ATOM 1292 C C . SER A 1 186 ? 3.699 -10.239 -7.037 1.00 96.56 186 SER A C 1
ATOM 1294 O O . SER A 1 186 ? 4.339 -9.300 -6.548 1.00 96.56 186 SER A O 1
ATOM 1296 N N . PRO A 1 187 ? 2.424 -10.463 -6.661 1.00 95.19 187 PRO A N 1
ATOM 1297 C CA . PRO A 1 187 ? 1.736 -9.626 -5.675 1.00 95.19 187 PRO A CA 1
ATOM 1298 C C . PRO A 1 187 ? 2.440 -9.580 -4.310 1.00 95.19 187 PRO A C 1
ATOM 1300 O O . PRO A 1 187 ? 2.356 -8.576 -3.602 1.00 95.19 187 PRO A O 1
ATOM 1303 N N . ALA A 1 188 ? 3.141 -10.655 -3.935 1.00 92.62 188 ALA A N 1
ATOM 1304 C CA . ALA A 1 188 ? 3.927 -10.716 -2.707 1.00 92.62 188 ALA A CA 1
ATOM 1305 C C . ALA A 1 188 ? 5.132 -9.765 -2.772 1.00 92.62 188 ALA A C 1
ATOM 1307 O O . ALA A 1 188 ? 5.278 -8.908 -1.900 1.00 92.62 188 ALA A O 1
ATOM 1308 N N . CYS A 1 189 ? 5.935 -9.845 -3.838 1.00 94.75 189 CYS A N 1
ATOM 1309 C CA . CYS A 1 189 ? 7.059 -8.935 -4.041 1.00 94.75 189 CYS A CA 1
ATOM 1310 C C . CYS A 1 189 ? 6.604 -7.477 -4.193 1.00 94.75 189 CYS A C 1
ATOM 1312 O O . CYS A 1 189 ? 7.200 -6.576 -3.606 1.00 94.75 189 CYS A O 1
ATOM 1314 N N . HIS A 1 190 ? 5.503 -7.232 -4.910 1.00 94.31 190 HIS A N 1
ATOM 1315 C CA . HIS A 1 190 ? 4.922 -5.897 -5.045 1.00 94.31 190 HIS A CA 1
ATOM 1316 C C . HIS A 1 190 ? 4.609 -5.289 -3.669 1.00 94.31 190 HIS A C 1
ATOM 1318 O O . HIS A 1 190 ? 5.003 -4.152 -3.395 1.00 94.31 190 HIS A O 1
ATOM 1324 N N . ARG A 1 191 ? 3.971 -6.040 -2.760 1.00 91.69 191 ARG A N 1
ATOM 1325 C CA . ARG A 1 191 ? 3.689 -5.532 -1.409 1.00 91.69 191 ARG A CA 1
ATOM 1326 C C . ARG A 1 191 ? 4.957 -5.165 -0.644 1.00 91.69 191 ARG A C 1
ATOM 1328 O O . ARG A 1 191 ? 4.986 -4.085 -0.062 1.00 91.69 191 ARG A O 1
ATOM 1335 N N . VAL A 1 192 ? 6.000 -5.991 -0.719 1.00 91.94 192 VAL A N 1
ATOM 1336 C CA . VAL A 1 192 ? 7.307 -5.715 -0.093 1.00 91.94 192 VAL A CA 1
ATOM 1337 C C . VAL A 1 192 ? 7.953 -4.440 -0.655 1.00 91.94 192 VAL A C 1
ATOM 1339 O O . VAL A 1 192 ? 8.464 -3.612 0.093 1.00 91.94 192 VAL A O 1
ATOM 1342 N N . LEU A 1 193 ? 7.887 -4.224 -1.971 1.00 91.19 193 LEU A N 1
ATOM 1343 C CA . LEU A 1 193 ? 8.488 -3.053 -2.625 1.00 91.19 193 LEU A CA 1
ATOM 1344 C C . LEU A 1 193 ? 7.729 -1.737 -2.387 1.00 91.19 193 LEU A C 1
ATOM 1346 O O . LEU A 1 193 ? 8.321 -0.666 -2.533 1.00 91.19 193 LEU A O 1
ATOM 1350 N N . THR A 1 194 ? 6.432 -1.799 -2.071 1.00 89.69 194 THR A N 1
ATOM 1351 C CA . THR A 1 194 ? 5.556 -0.616 -1.932 1.00 89.69 194 THR A CA 1
ATOM 1352 C C . THR A 1 194 ? 5.233 -0.251 -0.496 1.00 89.69 194 THR A C 1
ATOM 1354 O O . THR A 1 194 ? 5.056 0.927 -0.200 1.00 89.69 194 THR A O 1
ATOM 1357 N N . SER A 1 195 ? 5.161 -1.240 0.390 1.00 83.31 195 SER A N 1
ATOM 1358 C CA . SER A 1 195 ? 4.844 -1.021 1.803 1.00 83.31 195 SER A CA 1
ATOM 1359 C C . SER A 1 195 ? 6.101 -0.779 2.641 1.00 83.31 195 SER A C 1
ATOM 1361 O O . SER A 1 195 ? 5.981 -0.350 3.784 1.00 83.31 195 SER A O 1
ATOM 1363 N N . GLY A 1 196 ? 7.286 -1.023 2.064 1.00 68.94 196 GLY A N 1
ATOM 1364 C CA . GLY A 1 196 ? 8.499 -1.251 2.843 1.00 68.94 196 GLY A CA 1
ATOM 1365 C C . GLY A 1 196 ? 8.449 -2.620 3.522 1.00 68.94 196 GLY A C 1
ATOM 1366 O O . GLY A 1 196 ? 7.400 -3.274 3.534 1.00 68.94 196 GLY A O 1
ATOM 1367 N N . LEU A 1 197 ? 9.597 -3.061 4.034 1.00 57.00 197 LEU A N 1
ATOM 1368 C CA . LEU A 1 197 ? 9.615 -4.095 5.066 1.00 57.00 197 LEU A CA 1
ATOM 1369 C C . LEU A 1 197 ? 9.328 -3.466 6.431 1.00 57.00 197 LEU A C 1
ATOM 1371 O O . LEU A 1 197 ? 9.666 -2.268 6.587 1.00 57.00 197 LEU A O 1
#

Radius of gyration: 29.3 Å; chains: 1; bounding box: 69×68×57 Å

pLDDT: mean 72.53, std 21.62, range [29.27, 96.81]

Sequence (197 aa):
MQPGGIEALQCLQQHASTLSAACHKAVSAISTKPKSTSAEPAQTAPATTGAATPAPASTETAAQPTEAQRNAVKSACRSDFMAQCSGVTPGGAAALSCLQQHSARLSAPCQQAVAALGAPAAGAGSATGAAPMPTKPAAMPSFSPREELMIARESCGPDFRAFCRMVPIGGGRVISCLRDNLQRVSPACHRVLTSGL